Protein AF-A0A2W4L7S6-F1 (afdb_monomer_lite)

Secondary structure (DSSP, 8-state):
----------------------------HHHHSHHHHHHHHHHHHHHHHHHHHHHHHHHHHHHHHHHHHHHHHHHHHHHHHHHHHHHHHHHHHHH-TTS-HHHHHHHHHHHHHHHHTTTT----TTTTT--HHHHHHHHHHHHHHHHHHHHHHHHHHHHSSHHHHHHHHHHHHHHS---TT-HHHHHHHHHHHHHHHHHHHHHHHHHHHHHHHHHHHHHHHHHHHHHHHHHHHHHHHHHHHHHTTSS-HHHHHT--TTS-HHHHHHHHHHHHSSPPS-GGGGGSS----------------------

Radius of gyration: 39.88 Å; chains: 1; bounding box: 110×75×101 Å

Sequence (307 aa):
MAIRHPSPSANGSTALQVPLEPALDRHSASVRLPAPLAKRDRLVCKLEKKRRAVTRARAVAVATTSEFLQKLPPLLKERAVLVAETAALFDEVLAREHLSMRARRQVRLVRQALEEDGFFETVALESLGLTDVYLESVLREINGAFRLHARKQGTHAFEGGEPAHQIAIETYSAAHPSTGVENEPRQTVLERATVDLRAQLGELGRELWQLQQATCTLKTFLADTEHEVARTRVIVEHVRAFRDGRISLASFVRGPACLDDEDLVELVEILWGDPPEDEDFALAFPTRKRGRRRARRPRRKKRGRRR

Structure (mmCIF, N/CA/C/O backbone):
data_AF-A0A2W4L7S6-F1
#
_entry.id   AF-A0A2W4L7S6-F1
#
loop_
_atom_site.group_PDB
_atom_site.id
_atom_site.type_symbol
_atom_site.label_atom_id
_atom_site.label_alt_id
_atom_site.label_comp_id
_atom_site.label_asym_id
_atom_site.label_entity_id
_atom_site.label_seq_id
_atom_site.pdbx_PDB_ins_code
_atom_site.Cartn_x
_atom_site.Cartn_y
_atom_site.Cartn_z
_atom_site.occupancy
_atom_site.B_iso_or_equiv
_atom_site.auth_seq_id
_atom_site.auth_comp_id
_atom_site.auth_asym_id
_atom_site.auth_atom_id
_atom_site.pdbx_PDB_model_num
ATOM 1 N N . MET A 1 1 ? 77.099 26.770 -4.040 1.00 51.00 1 MET A N 1
ATOM 2 C CA . MET A 1 1 ? 78.244 27.159 -4.887 1.00 51.00 1 MET A CA 1
ATOM 3 C C . MET A 1 1 ? 79.119 25.943 -5.138 1.00 51.00 1 MET A C 1
ATOM 5 O O . MET A 1 1 ? 79.725 25.454 -4.199 1.00 51.00 1 MET A O 1
ATOM 9 N N . ALA A 1 2 ? 79.166 25.463 -6.378 1.00 44.56 2 ALA A N 1
ATOM 10 C CA . ALA A 1 2 ? 80.296 24.726 -6.940 1.00 44.56 2 ALA A CA 1
ATOM 11 C C . ALA A 1 2 ? 80.175 24.836 -8.464 1.00 44.56 2 ALA A C 1
ATOM 13 O O . ALA A 1 2 ? 79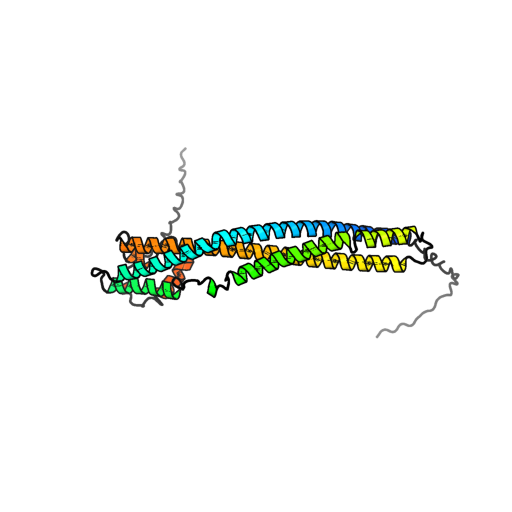.286 24.256 -9.079 1.00 44.56 2 ALA A O 1
ATOM 14 N N . ILE A 1 3 ? 81.029 25.685 -9.024 1.00 55.78 3 ILE A N 1
ATOM 15 C CA . ILE A 1 3 ? 81.211 25.934 -10.450 1.00 55.78 3 ILE A CA 1
ATOM 16 C C . ILE A 1 3 ? 82.152 24.847 -10.972 1.00 55.78 3 ILE A C 1
ATOM 18 O O . ILE A 1 3 ? 83.252 24.711 -10.438 1.00 55.78 3 ILE A O 1
ATOM 22 N N . ARG A 1 4 ? 81.766 24.119 -12.026 1.00 52.97 4 ARG A N 1
ATOM 23 C CA . ARG A 1 4 ? 82.721 23.490 -12.951 1.00 52.97 4 ARG A CA 1
ATOM 24 C C . ARG A 1 4 ? 82.223 23.609 -14.388 1.00 52.97 4 ARG A C 1
ATOM 26 O O . ARG A 1 4 ? 81.122 23.192 -14.725 1.00 52.97 4 ARG A O 1
ATOM 33 N N . HIS A 1 5 ? 83.082 24.254 -15.166 1.00 50.94 5 HIS A N 1
ATOM 34 C CA . HIS A 1 5 ? 82.991 24.572 -16.582 1.00 50.94 5 HIS A CA 1
ATOM 35 C C . HIS A 1 5 ? 83.185 23.337 -17.487 1.00 50.94 5 HIS A C 1
ATOM 37 O O . HIS A 1 5 ? 83.628 22.292 -17.004 1.00 50.94 5 HIS A O 1
ATOM 43 N N . PRO A 1 6 ? 82.838 23.459 -18.784 1.00 65.00 6 PRO A N 1
ATOM 44 C CA . PRO A 1 6 ? 82.659 22.348 -19.711 1.00 65.00 6 PRO A CA 1
ATOM 45 C C . PRO A 1 6 ? 83.959 21.974 -20.434 1.00 65.00 6 PRO A C 1
ATOM 47 O O . PRO A 1 6 ? 84.834 22.820 -20.617 1.00 65.00 6 PRO A O 1
ATOM 50 N N . SER A 1 7 ? 84.032 20.735 -20.928 1.00 49.88 7 SER A N 1
ATOM 51 C CA . SER A 1 7 ? 85.007 20.339 -21.949 1.00 49.88 7 SER A CA 1
ATOM 52 C C . SER A 1 7 ? 84.290 19.833 -23.206 1.00 49.88 7 SER A C 1
ATOM 54 O O . SER A 1 7 ? 83.379 19.010 -23.088 1.00 49.88 7 SER A O 1
ATOM 56 N N . PRO A 1 8 ? 84.692 20.317 -24.397 1.00 67.12 8 PRO A N 1
ATOM 57 C CA . PRO A 1 8 ? 84.138 19.937 -25.687 1.00 67.12 8 PRO A CA 1
ATOM 58 C C . PRO A 1 8 ? 84.841 18.680 -26.206 1.00 67.12 8 PRO A C 1
ATOM 60 O O . PRO A 1 8 ? 86.052 18.534 -26.046 1.00 67.12 8 PRO A O 1
ATOM 63 N N . SER A 1 9 ? 84.114 17.782 -26.869 1.00 49.22 9 SER A N 1
ATOM 64 C CA . SER A 1 9 ? 84.761 16.722 -27.640 1.00 49.22 9 SER A CA 1
ATOM 65 C C . SER A 1 9 ? 83.929 16.309 -28.848 1.00 49.22 9 SER A C 1
ATOM 67 O O . SER A 1 9 ? 82.836 15.768 -28.721 1.00 49.22 9 SER A O 1
ATOM 69 N N . ALA A 1 10 ? 84.527 16.607 -30.001 1.00 50.72 10 ALA A N 1
ATOM 70 C CA . ALA A 1 10 ? 84.553 15.823 -31.228 1.00 50.72 10 ALA A CA 1
ATOM 71 C C . ALA A 1 10 ? 83.221 15.434 -31.893 1.00 50.72 10 ALA A C 1
ATOM 73 O O . ALA A 1 10 ? 82.645 14.379 -31.651 1.00 50.72 10 ALA A O 1
ATOM 74 N N . ASN A 1 11 ? 82.834 16.260 -32.870 1.00 53.94 11 ASN A N 1
ATOM 75 C CA . ASN A 1 11 ? 82.709 15.887 -34.286 1.00 53.94 11 ASN A CA 1
ATOM 76 C C . ASN A 1 11 ? 82.723 14.375 -34.587 1.00 53.94 11 ASN A C 1
ATOM 78 O O . ASN A 1 11 ? 83.734 13.821 -35.016 1.00 53.94 11 ASN A O 1
ATOM 82 N N . GLY A 1 12 ? 81.563 13.741 -34.443 1.00 46.47 12 GLY A N 1
ATOM 83 C CA . GLY A 1 12 ? 81.219 12.491 -35.108 1.00 46.47 12 GLY A CA 1
ATOM 84 C C . GLY A 1 12 ? 80.159 12.786 -36.156 1.00 46.47 12 GLY A C 1
ATOM 85 O O . GLY A 1 12 ? 78.971 12.810 -35.844 1.00 46.47 12 GLY A O 1
ATOM 86 N N . SER A 1 13 ? 80.607 13.055 -37.383 1.00 52.44 13 SER A N 1
ATOM 87 C CA . SER A 1 13 ? 79.772 13.191 -38.577 1.00 52.44 13 SER A CA 1
ATOM 88 C C . SER A 1 13 ? 79.040 11.868 -38.813 1.00 52.44 13 SER A C 1
ATOM 90 O O . SER A 1 13 ? 79.541 10.967 -39.481 1.00 52.44 13 SER A O 1
ATOM 92 N N . THR A 1 14 ? 77.883 11.715 -38.175 1.00 53.59 14 THR A N 1
ATOM 93 C CA . THR A 1 14 ? 76.990 10.580 -38.387 1.00 53.59 14 THR A CA 1
ATOM 94 C C . THR A 1 14 ? 76.000 11.044 -39.432 1.00 53.59 14 THR A C 1
ATOM 96 O O . THR A 1 14 ? 75.235 11.979 -39.198 1.00 53.59 14 THR A O 1
ATOM 99 N N . ALA A 1 15 ? 76.114 10.448 -40.615 1.00 51.41 15 ALA A N 1
ATOM 100 C CA . ALA A 1 15 ? 75.250 10.684 -41.752 1.00 51.41 15 ALA A CA 1
ATOM 101 C C . ALA A 1 15 ? 73.793 10.841 -41.304 1.00 51.41 15 ALA A C 1
ATOM 103 O O . ALA A 1 15 ? 73.276 10.010 -40.556 1.00 51.41 15 ALA A O 1
ATOM 104 N N . LEU A 1 16 ? 73.158 11.909 -41.786 1.00 52.59 16 LEU A N 1
ATOM 105 C CA . LEU A 1 16 ? 71.716 12.113 -41.775 1.00 52.59 16 LEU A CA 1
ATOM 106 C C . LEU A 1 16 ? 71.050 10.938 -42.509 1.00 52.59 16 LEU A C 1
ATOM 108 O O . LEU A 1 16 ? 70.659 11.048 -43.668 1.00 52.59 16 LEU A O 1
ATOM 112 N N . GLN A 1 17 ? 70.919 9.793 -41.841 1.00 52.72 17 GLN A N 1
ATOM 113 C CA . GLN A 1 17 ? 69.830 8.876 -42.109 1.00 52.72 17 GLN A CA 1
ATOM 114 C C . GLN A 1 17 ? 68.592 9.601 -41.610 1.00 52.72 17 GLN A C 1
ATOM 116 O O . GLN A 1 17 ? 68.221 9.504 -40.444 1.00 52.72 17 GLN A O 1
ATOM 121 N N . VAL A 1 18 ? 68.001 10.397 -42.504 1.00 51.31 18 VAL A N 1
ATOM 122 C CA . VAL A 1 18 ? 66.582 10.726 -42.431 1.00 51.31 18 VAL A CA 1
ATOM 123 C C . VAL A 1 18 ? 65.905 9.385 -42.166 1.00 51.31 18 VAL A C 1
ATOM 125 O O . VAL A 1 18 ? 66.017 8.499 -43.022 1.00 51.31 18 VAL A O 1
ATOM 128 N N . PRO A 1 19 ? 65.304 9.165 -40.982 1.00 53.62 19 PRO A N 1
ATOM 129 C CA . PRO A 1 19 ? 64.443 8.017 -40.817 1.00 53.62 19 PRO A CA 1
ATOM 130 C C . PRO A 1 19 ? 63.445 8.175 -41.953 1.00 53.62 19 PRO A C 1
ATOM 132 O O . PRO A 1 19 ? 62.783 9.212 -42.026 1.00 53.62 19 PRO A O 1
ATOM 135 N N . LEU A 1 20 ? 63.412 7.223 -42.891 1.00 53.22 20 LEU A N 1
ATOM 136 C CA . LEU A 1 20 ? 62.233 7.060 -43.721 1.00 53.22 20 LEU A CA 1
ATOM 137 C C . LEU A 1 20 ? 61.115 6.967 -42.693 1.00 53.22 20 LEU A C 1
ATOM 139 O O . LEU A 1 20 ? 61.001 5.945 -42.011 1.00 53.22 20 LEU A O 1
ATOM 143 N N . GLU A 1 21 ? 60.390 8.070 -42.495 1.00 49.78 21 GLU A N 1
ATOM 144 C CA . GLU A 1 21 ? 59.158 8.030 -41.742 1.00 49.78 21 GLU A CA 1
ATOM 145 C C . GLU A 1 21 ? 58.408 6.864 -42.366 1.00 49.78 21 GLU A C 1
ATOM 147 O O . GLU A 1 21 ? 58.274 6.856 -43.598 1.00 49.78 21 GLU A O 1
ATOM 152 N N . PRO A 1 22 ? 58.056 5.826 -41.587 1.00 54.25 22 PRO A N 1
ATOM 153 C CA . PRO A 1 22 ? 57.286 4.722 -42.118 1.00 54.25 22 PRO A CA 1
ATOM 154 C C . PRO A 1 22 ? 56.077 5.392 -42.735 1.00 54.25 22 PRO A C 1
ATOM 156 O O . PRO A 1 22 ? 55.298 5.999 -41.998 1.00 54.25 22 PRO A O 1
ATOM 159 N N . ALA A 1 23 ? 56.049 5.413 -44.076 1.00 52.19 23 ALA A N 1
ATOM 160 C CA . ALA A 1 23 ? 55.089 6.148 -44.873 1.00 52.19 23 ALA A CA 1
ATOM 161 C C . ALA A 1 23 ? 53.763 5.876 -44.211 1.00 52.19 23 ALA A C 1
ATOM 163 O O . ALA A 1 23 ? 53.395 4.706 -44.204 1.00 52.19 23 ALA A O 1
ATOM 164 N N . LEU A 1 24 ? 53.203 6.901 -43.540 1.00 52.78 24 LEU A N 1
ATOM 165 C CA . LEU A 1 24 ? 52.066 6.801 -42.632 1.00 52.78 24 LEU A CA 1
ATOM 166 C C . LEU A 1 24 ? 51.083 5.901 -43.328 1.00 52.78 24 LEU A C 1
ATOM 168 O O . LEU A 1 24 ? 50.406 6.345 -44.262 1.00 52.78 24 LEU A O 1
ATOM 172 N N . ASP A 1 25 ? 51.133 4.622 -42.951 1.00 50.31 25 ASP A N 1
ATOM 173 C CA . ASP A 1 25 ? 50.412 3.602 -43.662 1.00 50.31 25 ASP A CA 1
ATOM 174 C C . ASP A 1 25 ? 49.010 4.081 -43.384 1.00 50.31 25 ASP A C 1
ATOM 176 O O . ASP A 1 25 ? 48.572 4.161 -42.224 1.00 50.31 25 ASP A O 1
ATOM 180 N N . ARG A 1 26 ? 48.353 4.574 -44.436 1.00 51.31 26 ARG A N 1
ATOM 181 C CA . ARG A 1 26 ? 46.944 4.927 -44.431 1.00 51.31 26 ARG A CA 1
ATOM 182 C C . ARG A 1 26 ? 46.254 3.583 -44.304 1.00 51.31 26 ARG A C 1
ATOM 184 O O . ARG A 1 26 ? 45.642 3.113 -45.256 1.00 51.31 26 ARG A O 1
ATOM 191 N N . HIS A 1 27 ? 46.459 2.945 -43.147 1.00 51.72 27 HIS A N 1
ATOM 192 C CA . HIS A 1 27 ? 45.969 1.663 -42.736 1.00 51.72 27 HIS A CA 1
ATOM 193 C C . HIS A 1 27 ? 44.498 1.787 -43.001 1.00 51.72 27 HIS A C 1
ATOM 195 O O . HIS A 1 27 ? 43.787 2.617 -42.419 1.00 51.72 27 HIS A O 1
ATOM 201 N N . SER A 1 28 ? 44.170 1.072 -44.059 1.00 54.62 28 SER A N 1
ATOM 202 C CA . SER A 1 28 ? 43.030 1.236 -44.918 1.00 54.62 28 SER A CA 1
ATOM 203 C C . SER A 1 28 ? 41.794 1.522 -44.087 1.00 54.62 28 SER A C 1
ATOM 205 O O . SER A 1 28 ? 41.524 0.835 -43.102 1.00 54.62 28 SER A O 1
ATOM 207 N N . ALA A 1 29 ? 41.016 2.524 -44.484 1.00 56.78 29 ALA A N 1
ATOM 208 C CA . ALA A 1 29 ? 39.739 2.847 -43.853 1.00 56.78 29 ALA A CA 1
ATOM 209 C C . ALA A 1 29 ? 38.824 1.610 -43.652 1.00 56.78 29 ALA A C 1
ATOM 211 O O . ALA A 1 29 ? 38.012 1.588 -42.728 1.00 56.78 29 ALA A O 1
ATOM 212 N N . SER A 1 30 ? 39.028 0.542 -44.437 1.00 59.00 30 SER A N 1
ATOM 213 C CA . SER A 1 30 ? 38.416 -0.783 -44.267 1.00 59.00 30 SER A CA 1
ATOM 214 C C . SER A 1 30 ? 38.685 -1.465 -42.913 1.00 59.00 30 SER A C 1
ATOM 216 O O . SER A 1 30 ? 37.853 -2.249 -42.469 1.00 59.00 30 SER A O 1
ATOM 218 N N . VAL A 1 31 ? 39.783 -1.156 -42.215 1.00 61.12 31 VAL A N 1
ATOM 219 C CA . VAL A 1 31 ? 40.139 -1.740 -40.904 1.00 61.12 31 VAL A CA 1
ATOM 220 C C . VAL A 1 31 ? 39.508 -0.960 -39.739 1.00 61.12 31 VAL A C 1
ATOM 222 O O . VAL A 1 31 ? 39.335 -1.505 -38.651 1.00 61.12 31 VAL A O 1
ATOM 225 N N . ARG A 1 32 ? 39.098 0.302 -39.946 1.00 67.88 32 ARG A N 1
ATOM 226 C CA . ARG A 1 32 ? 38.570 1.178 -38.877 1.00 67.88 32 ARG A CA 1
ATOM 227 C C . ARG A 1 32 ? 37.052 1.080 -38.666 1.00 67.88 32 ARG A C 1
ATOM 229 O O . ARG A 1 32 ? 36.576 1.372 -37.574 1.00 67.88 32 ARG A O 1
ATOM 236 N N . LEU A 1 33 ? 36.293 0.643 -39.672 1.00 73.56 33 LEU A N 1
ATOM 237 C CA . LEU A 1 33 ? 34.823 0.535 -39.632 1.00 73.56 33 LEU A CA 1
ATOM 238 C C . LEU A 1 33 ? 34.232 -0.686 -38.881 1.00 73.56 33 LEU A C 1
ATOM 240 O O . LEU A 1 33 ? 33.146 -0.537 -38.311 1.00 73.56 33 LEU A O 1
ATOM 244 N N . PRO A 1 34 ? 34.884 -1.867 -38.803 1.00 81.69 34 PRO A N 1
ATOM 245 C CA . PRO A 1 34 ? 34.293 -3.046 -38.160 1.00 81.69 34 PRO A CA 1
ATOM 246 C C . PRO A 1 34 ? 33.978 -2.858 -36.670 1.00 81.69 34 PRO A C 1
ATOM 248 O O . PRO A 1 34 ? 32.940 -3.310 -36.188 1.00 81.69 34 PRO A O 1
ATOM 251 N N . ALA A 1 35 ? 34.846 -2.165 -35.925 1.00 84.62 35 ALA A N 1
ATOM 252 C CA . ALA A 1 35 ? 34.658 -1.966 -34.487 1.00 84.62 35 ALA A CA 1
ATOM 253 C C . ALA A 1 35 ? 33.463 -1.040 -34.148 1.00 84.62 35 ALA A C 1
ATOM 255 O O . ALA A 1 35 ? 32.647 -1.420 -33.299 1.00 84.62 35 ALA A O 1
ATOM 256 N N . PRO A 1 36 ? 33.287 0.131 -34.797 1.00 83.50 36 PRO A N 1
ATOM 257 C CA . PRO A 1 36 ? 32.079 0.950 -34.669 1.00 83.50 36 PRO A CA 1
ATOM 258 C C . PRO A 1 36 ? 30.784 0.217 -35.038 1.00 83.50 36 PRO A C 1
ATOM 260 O O . PRO A 1 36 ? 29.801 0.333 -34.304 1.00 83.50 36 PRO A O 1
ATOM 263 N N . LEU A 1 37 ? 30.786 -0.575 -36.117 1.00 84.19 37 LEU A N 1
ATOM 264 C CA . LEU A 1 37 ? 29.622 -1.369 -36.528 1.00 84.19 37 LEU A CA 1
ATOM 265 C C . LEU A 1 37 ? 29.265 -2.426 -35.477 1.00 84.19 37 LEU A C 1
ATOM 267 O O . LEU A 1 37 ? 28.143 -2.441 -34.978 1.00 84.19 37 LEU A O 1
ATOM 271 N N . ALA A 1 38 ? 30.244 -3.210 -35.016 1.00 87.31 38 ALA A N 1
ATOM 272 C CA . ALA A 1 38 ? 30.025 -4.190 -33.952 1.00 87.31 38 ALA A CA 1
ATOM 273 C C . ALA A 1 38 ? 29.515 -3.537 -32.652 1.00 87.31 38 ALA A C 1
ATOM 275 O O . ALA A 1 38 ? 28.692 -4.104 -31.928 1.00 87.31 38 ALA A O 1
ATOM 276 N N . LYS A 1 39 ? 29.985 -2.324 -32.331 1.00 87.88 39 LYS A N 1
ATOM 277 C CA . LYS A 1 39 ? 29.490 -1.545 -31.189 1.00 87.88 39 LYS A CA 1
ATOM 278 C C . LYS A 1 39 ? 28.036 -1.115 -31.385 1.00 87.88 39 LYS A C 1
ATOM 280 O O . LYS A 1 39 ? 27.262 -1.229 -30.433 1.00 87.88 39 LYS A O 1
ATOM 285 N N . ARG A 1 40 ? 27.663 -0.647 -32.579 1.00 88.50 40 ARG A N 1
ATOM 286 C CA . ARG A 1 40 ? 26.277 -0.312 -32.938 1.00 88.50 40 ARG A CA 1
ATOM 287 C C . ARG A 1 40 ? 25.373 -1.532 -32.785 1.00 88.50 40 ARG A C 1
ATOM 289 O O . ARG A 1 40 ? 24.390 -1.450 -32.059 1.00 88.50 40 ARG A O 1
ATOM 296 N N . ASP A 1 41 ? 25.743 -2.672 -33.357 1.00 86.62 41 ASP A N 1
ATOM 297 C CA . ASP A 1 41 ? 24.912 -3.882 -33.327 1.00 86.62 41 ASP A CA 1
ATOM 298 C C . ASP A 1 41 ? 24.718 -4.400 -31.889 1.00 86.62 41 ASP A C 1
ATOM 300 O O . ASP A 1 41 ? 23.616 -4.774 -31.478 1.00 86.62 41 ASP A O 1
ATOM 304 N N . ARG A 1 42 ? 25.761 -4.308 -31.048 1.00 91.94 42 ARG A N 1
ATOM 305 C CA . ARG A 1 42 ? 25.645 -4.562 -29.600 1.00 91.94 42 ARG A CA 1
ATOM 306 C C . ARG A 1 42 ? 24.667 -3.605 -28.913 1.00 91.94 42 ARG A C 1
ATOM 308 O O . ARG A 1 42 ? 23.964 -4.028 -27.994 1.00 91.94 42 ARG A O 1
ATOM 315 N N . LEU A 1 43 ? 24.646 -2.325 -29.291 1.00 84.56 43 LEU A N 1
ATOM 316 C CA . LEU A 1 43 ? 23.707 -1.342 -28.740 1.00 84.56 43 LEU A CA 1
ATOM 317 C C . LEU A 1 43 ? 22.272 -1.629 -29.187 1.00 84.56 43 LEU A C 1
ATOM 319 O O . LEU A 1 43 ? 21.393 -1.614 -28.332 1.00 84.56 43 LEU A O 1
ATOM 323 N N . VAL A 1 44 ? 22.049 -1.973 -30.458 1.00 86.88 44 VAL A N 1
ATOM 324 C CA . VAL A 1 44 ? 20.733 -2.381 -30.982 1.00 86.88 44 VAL A CA 1
ATOM 325 C C . VAL A 1 44 ? 20.209 -3.600 -30.221 1.00 86.88 44 VAL A C 1
ATOM 327 O O . VAL A 1 44 ? 19.120 -3.551 -29.653 1.00 86.88 44 VAL A O 1
ATOM 330 N N . CYS A 1 45 ? 21.026 -4.646 -30.056 1.00 91.44 45 CYS A N 1
ATOM 331 C CA . CYS A 1 45 ? 20.639 -5.825 -29.275 1.00 91.44 45 CYS A CA 1
ATOM 332 C C . CYS A 1 45 ? 20.282 -5.475 -27.814 1.00 91.44 45 CYS A C 1
ATOM 334 O O . CYS A 1 45 ? 19.316 -5.995 -27.247 1.00 91.44 45 CYS A O 1
ATOM 336 N N . LYS A 1 46 ? 21.043 -4.574 -27.173 1.00 87.31 46 LYS A N 1
ATOM 337 C CA . LYS A 1 46 ? 20.714 -4.076 -25.823 1.00 87.31 46 LYS A CA 1
ATOM 338 C C . LYS A 1 46 ? 19.398 -3.302 -25.812 1.00 87.31 46 LYS A C 1
ATOM 340 O O . LYS A 1 46 ? 18.644 -3.417 -24.846 1.00 87.31 46 LYS A O 1
ATOM 345 N N . LEU A 1 47 ? 19.136 -2.523 -26.854 1.00 85.19 47 LEU A N 1
ATOM 346 C CA . LEU A 1 47 ? 17.949 -1.694 -26.982 1.00 85.19 47 LEU A CA 1
ATOM 347 C C . LEU A 1 47 ? 16.702 -2.562 -27.127 1.00 85.19 47 LEU A C 1
ATOM 349 O O . LEU A 1 47 ? 15.752 -2.375 -26.372 1.00 85.19 47 LEU A O 1
ATOM 353 N N . GLU A 1 48 ? 16.737 -3.586 -27.976 1.00 89.50 48 GLU A N 1
ATOM 354 C CA . GLU A 1 48 ? 15.659 -4.572 -28.091 1.00 89.50 48 GLU A CA 1
ATOM 355 C C . GLU A 1 48 ? 15.386 -5.293 -26.767 1.00 89.50 48 GLU A C 1
ATOM 357 O O . GLU A 1 48 ? 14.234 -5.416 -26.342 1.00 89.50 48 GLU A O 1
ATOM 362 N N . LYS A 1 49 ? 16.442 -5.732 -26.068 1.00 88.06 49 LYS A N 1
ATOM 363 C CA . LYS A 1 49 ? 16.314 -6.353 -24.740 1.00 88.06 49 LYS A CA 1
ATOM 364 C C . LYS A 1 49 ? 15.644 -5.408 -23.741 1.00 88.06 49 LYS A C 1
ATOM 366 O O . LYS A 1 49 ? 14.751 -5.841 -23.010 1.00 88.06 49 LYS A O 1
ATOM 371 N N . LYS A 1 50 ? 16.033 -4.126 -23.721 1.00 84.44 50 LYS A N 1
ATOM 372 C CA . LYS A 1 50 ? 15.401 -3.112 -22.865 1.00 84.44 50 LYS A CA 1
ATOM 373 C C . LYS A 1 50 ? 13.956 -2.830 -23.268 1.00 84.44 50 LYS A C 1
ATOM 375 O O . LYS A 1 50 ? 13.114 -2.790 -22.380 1.00 84.44 50 LYS A O 1
ATOM 380 N N . ARG A 1 51 ? 13.640 -2.718 -24.564 1.00 87.31 51 ARG A N 1
ATOM 381 C CA . ARG A 1 51 ? 12.258 -2.570 -25.059 1.00 87.31 51 ARG A CA 1
ATOM 382 C C . ARG A 1 51 ? 11.379 -3.713 -24.540 1.00 87.31 51 ARG A C 1
ATOM 384 O O . ARG A 1 51 ? 10.359 -3.452 -23.916 1.00 87.31 51 ARG A O 1
ATOM 391 N N . ARG A 1 52 ? 11.822 -4.971 -24.676 1.00 88.56 52 ARG A N 1
ATOM 392 C CA . ARG A 1 52 ? 11.103 -6.143 -24.130 1.00 88.56 52 ARG A CA 1
ATOM 393 C C . ARG A 1 52 ? 10.959 -6.093 -22.606 1.00 88.56 52 ARG A C 1
ATOM 395 O O . ARG A 1 52 ? 9.943 -6.528 -22.068 1.00 88.56 52 ARG A O 1
ATOM 402 N N . ALA A 1 53 ? 11.973 -5.606 -21.889 1.00 83.31 53 ALA A N 1
ATOM 403 C CA . ALA A 1 53 ? 11.899 -5.437 -20.439 1.00 83.31 53 ALA A CA 1
ATOM 404 C C . ALA A 1 53 ? 10.863 -4.375 -20.040 1.00 83.31 53 ALA A C 1
ATOM 406 O O . ALA A 1 53 ? 10.046 -4.648 -19.167 1.00 83.31 53 ALA A O 1
ATOM 407 N N . VAL A 1 54 ? 10.837 -3.230 -20.728 1.00 81.06 54 VAL A N 1
ATOM 408 C CA . VAL A 1 54 ? 9.828 -2.178 -20.541 1.00 81.06 54 VAL A CA 1
ATOM 409 C C . VAL A 1 54 ? 8.431 -2.716 -20.837 1.00 81.06 54 VAL A C 1
ATOM 411 O O . VAL A 1 54 ? 7.552 -2.578 -19.999 1.00 81.06 54 VAL A O 1
ATOM 414 N N . THR A 1 55 ? 8.216 -3.426 -21.949 1.00 85.50 55 THR A N 1
ATOM 415 C CA . THR A 1 55 ? 6.910 -4.042 -22.256 1.00 85.50 55 THR A CA 1
ATOM 416 C C . THR A 1 55 ? 6.427 -4.972 -21.139 1.00 85.50 55 THR A C 1
ATOM 418 O O . THR A 1 55 ? 5.263 -4.913 -20.751 1.00 85.50 55 THR A O 1
ATOM 421 N N . ARG A 1 56 ? 7.317 -5.798 -20.571 1.00 87.38 56 ARG A N 1
ATOM 422 C CA . ARG A 1 56 ? 6.977 -6.661 -19.428 1.00 87.38 56 ARG A CA 1
ATOM 423 C C . ARG A 1 56 ? 6.684 -5.858 -18.160 1.00 87.38 56 ARG A C 1
ATOM 425 O O . ARG A 1 56 ? 5.693 -6.140 -17.499 1.00 87.38 56 ARG A O 1
ATOM 432 N N . ALA A 1 57 ? 7.503 -4.855 -17.840 1.00 78.62 57 ALA A N 1
ATOM 433 C CA . ALA A 1 57 ? 7.290 -3.987 -16.679 1.00 78.62 57 ALA A CA 1
ATOM 434 C C . ALA A 1 57 ? 5.951 -3.241 -16.767 1.00 78.62 57 ALA A C 1
ATOM 436 O O . ALA A 1 57 ? 5.224 -3.165 -15.785 1.00 78.62 57 ALA A O 1
ATOM 437 N N . ARG A 1 58 ? 5.581 -2.775 -17.964 1.00 85.12 58 ARG A N 1
ATOM 438 C CA . ARG A 1 58 ? 4.279 -2.162 -18.250 1.00 85.12 58 ARG A CA 1
ATOM 439 C C . ARG A 1 58 ? 3.123 -3.128 -17.995 1.00 85.12 58 ARG A C 1
ATOM 441 O O . ARG A 1 58 ? 2.174 -2.758 -17.317 1.00 85.12 58 ARG A O 1
ATOM 448 N N . ALA A 1 59 ? 3.213 -4.367 -18.483 1.00 83.44 59 ALA A N 1
ATOM 449 C CA . ALA A 1 59 ? 2.191 -5.384 -18.224 1.00 83.44 59 ALA A CA 1
ATOM 450 C C . ALA A 1 59 ? 2.035 -5.678 -16.720 1.00 83.44 59 ALA A C 1
ATOM 452 O O . ALA A 1 59 ? 0.915 -5.769 -16.223 1.00 83.44 59 ALA A O 1
ATOM 453 N N . VAL A 1 60 ? 3.150 -5.757 -15.982 1.00 87.31 60 VAL A N 1
ATOM 454 C CA . VAL A 1 60 ? 3.138 -5.905 -14.516 1.00 87.31 60 VAL A CA 1
ATOM 455 C C . VAL A 1 60 ? 2.512 -4.687 -13.839 1.00 87.31 60 VAL A C 1
ATOM 457 O O . VAL A 1 60 ? 1.731 -4.861 -12.906 1.00 87.31 60 VAL A O 1
ATOM 460 N N . ALA A 1 61 ? 2.811 -3.473 -14.307 1.00 78.81 61 ALA A N 1
ATOM 461 C CA . ALA A 1 61 ? 2.219 -2.250 -13.779 1.00 78.81 61 ALA A CA 1
ATOM 462 C C . ALA A 1 61 ? 0.703 -2.238 -13.958 1.00 78.81 61 ALA A C 1
ATOM 464 O O . ALA A 1 61 ? -0.010 -2.077 -12.978 1.00 78.81 61 ALA A O 1
ATOM 465 N N . VAL A 1 62 ? 0.210 -2.537 -15.163 1.00 84.00 62 VAL A N 1
ATOM 466 C CA . VAL A 1 62 ? -1.232 -2.641 -15.438 1.00 84.00 62 VAL A CA 1
ATOM 467 C C . VAL A 1 62 ? -1.901 -3.686 -14.544 1.00 84.00 62 VAL A C 1
ATOM 469 O O . VAL A 1 62 ? -2.937 -3.400 -13.950 1.00 84.00 62 VAL A O 1
ATOM 472 N N . ALA A 1 63 ? -1.305 -4.874 -14.405 1.00 87.81 63 ALA A N 1
ATOM 473 C CA . ALA A 1 63 ? -1.843 -5.918 -13.536 1.00 87.81 63 ALA A CA 1
ATOM 474 C C . ALA A 1 63 ? -1.877 -5.480 -12.061 1.00 87.81 63 ALA A C 1
ATOM 476 O O . ALA A 1 63 ? -2.894 -5.652 -11.396 1.00 87.81 63 ALA A O 1
ATOM 477 N N . THR A 1 64 ? -0.801 -4.854 -11.575 1.00 85.25 64 THR A N 1
ATOM 478 C CA . THR A 1 64 ? -0.698 -4.358 -10.191 1.00 85.25 64 THR A CA 1
ATOM 479 C C . THR A 1 64 ? -1.712 -3.246 -9.929 1.00 85.25 64 THR A C 1
ATOM 481 O O . THR A 1 64 ? -2.376 -3.256 -8.899 1.00 85.25 64 THR A O 1
ATOM 484 N N . THR A 1 65 ? -1.884 -2.304 -10.860 1.00 84.44 65 THR A N 1
ATOM 485 C CA . THR A 1 65 ? -2.886 -1.240 -10.731 1.00 84.44 65 THR A CA 1
ATOM 486 C C . THR A 1 65 ? -4.307 -1.800 -10.777 1.00 84.44 65 THR A C 1
ATOM 488 O O . THR A 1 65 ? -5.151 -1.365 -10.003 1.00 84.44 65 THR A O 1
ATOM 491 N N . SER A 1 66 ? -4.580 -2.793 -11.629 1.00 86.00 66 SER A N 1
ATOM 492 C CA . SER A 1 66 ? -5.880 -3.474 -11.646 1.00 86.00 66 SER A CA 1
ATOM 493 C C . SER A 1 66 ? -6.167 -4.185 -10.323 1.00 86.00 66 SER A C 1
ATOM 495 O O . SER A 1 66 ? -7.281 -4.094 -9.820 1.00 86.00 66 SER A O 1
ATOM 497 N N . GLU A 1 67 ? -5.184 -4.886 -9.754 1.00 92.50 67 GLU A N 1
ATOM 498 C CA . GLU A 1 67 ? -5.317 -5.538 -8.447 1.00 92.50 67 GLU A CA 1
ATOM 499 C C . GLU A 1 67 ? -5.569 -4.510 -7.336 1.00 92.50 67 GLU A C 1
ATOM 501 O O . GLU A 1 67 ? -6.489 -4.674 -6.536 1.00 92.50 67 GLU A O 1
ATOM 506 N N . PHE A 1 68 ? -4.797 -3.422 -7.328 1.00 88.31 68 PHE A N 1
ATOM 507 C CA . PHE A 1 68 ? -4.948 -2.312 -6.391 1.00 88.31 68 PHE A CA 1
ATOM 508 C C . PHE A 1 68 ? -6.361 -1.719 -6.431 1.00 88.31 68 PHE A C 1
ATOM 510 O O . PHE A 1 68 ? -7.014 -1.602 -5.399 1.00 88.31 68 PHE A O 1
ATOM 517 N N . LEU A 1 69 ? -6.869 -1.420 -7.629 1.00 86.75 69 LEU A N 1
ATOM 518 C CA . LEU A 1 69 ? -8.212 -0.873 -7.833 1.00 86.75 69 LEU A CA 1
ATOM 519 C C . LEU A 1 69 ? -9.328 -1.833 -7.415 1.00 86.75 69 LEU A C 1
ATOM 521 O O . LEU A 1 69 ? -10.387 -1.388 -6.987 1.00 86.75 69 LEU A O 1
ATOM 525 N N . GLN A 1 70 ? -9.109 -3.142 -7.535 1.00 90.06 70 GLN A N 1
ATOM 526 C CA . GLN A 1 70 ? -10.087 -4.142 -7.107 1.00 90.06 70 GLN A CA 1
ATOM 527 C C . GLN A 1 70 ? -10.104 -4.319 -5.585 1.00 90.06 70 GLN A C 1
ATOM 529 O O . GLN A 1 70 ? -11.173 -4.509 -5.006 1.00 90.06 70 GLN A O 1
ATOM 534 N N . LYS A 1 71 ? -8.936 -4.273 -4.934 1.00 94.44 71 LYS A N 1
ATOM 535 C CA . LYS A 1 71 ? -8.797 -4.572 -3.502 1.00 94.44 71 LYS A CA 1
ATOM 536 C C . LYS A 1 71 ? -8.943 -3.358 -2.592 1.00 94.44 71 LYS A C 1
ATOM 538 O O . LYS A 1 71 ? -9.478 -3.501 -1.498 1.00 94.44 71 LYS A O 1
ATOM 543 N N . LEU A 1 72 ? -8.498 -2.176 -3.012 1.00 89.94 72 LEU A N 1
ATOM 544 C CA . LEU A 1 72 ? -8.476 -1.008 -2.133 1.00 89.94 72 LEU A CA 1
ATOM 545 C C . LEU A 1 72 ? -9.884 -0.534 -1.713 1.00 89.94 72 LEU A C 1
ATOM 547 O O . LEU A 1 72 ? -10.104 -0.362 -0.514 1.00 89.94 72 LEU A O 1
ATOM 551 N N . PRO A 1 73 ? -10.868 -0.361 -2.622 1.00 88.75 73 PRO A N 1
ATOM 552 C CA . PRO A 1 73 ? -12.191 0.132 -2.234 1.00 88.75 73 PRO A CA 1
ATOM 553 C C . PRO A 1 73 ? -12.909 -0.710 -1.163 1.00 88.75 73 PRO A C 1
ATOM 555 O O . PRO A 1 73 ? -13.421 -0.118 -0.208 1.00 88.75 73 PRO A O 1
ATOM 558 N N . PRO A 1 74 ? -12.966 -2.061 -1.248 1.00 93.94 74 PRO A N 1
ATOM 559 C CA . PRO A 1 74 ? -13.608 -2.846 -0.199 1.00 93.94 74 PRO A CA 1
ATOM 560 C C . PRO A 1 74 ? -12.863 -2.766 1.139 1.00 93.94 74 PRO A C 1
ATOM 562 O O . PRO A 1 74 ? -13.531 -2.733 2.168 1.00 93.94 74 PRO A O 1
ATOM 565 N N . LEU A 1 75 ? -11.528 -2.667 1.141 1.00 93.94 75 LEU A N 1
ATOM 566 C CA . LEU A 1 75 ? -10.745 -2.496 2.371 1.00 93.94 75 LEU A CA 1
ATOM 567 C C . LEU A 1 75 ? -11.042 -1.159 3.054 1.00 93.94 75 LEU A C 1
ATOM 569 O O . LEU A 1 75 ? -11.291 -1.126 4.255 1.00 93.94 75 LEU A O 1
ATOM 573 N N . LEU A 1 76 ? -11.087 -0.064 2.292 1.00 90.00 76 LEU A N 1
ATOM 574 C CA . LEU A 1 76 ? -11.412 1.256 2.839 1.00 90.00 76 LEU A CA 1
ATOM 575 C C . LEU A 1 76 ? -12.850 1.316 3.362 1.00 90.00 76 LEU A C 1
ATOM 577 O O . LEU A 1 76 ? -13.097 1.853 4.442 1.00 90.00 76 LEU A O 1
ATOM 581 N N . LYS A 1 77 ? -13.799 0.709 2.637 1.00 89.75 77 LYS A N 1
ATOM 582 C CA . LYS A 1 77 ? -15.185 0.579 3.100 1.00 89.75 77 LYS A CA 1
ATOM 583 C C . LYS A 1 77 ? -15.261 -0.219 4.399 1.00 89.75 77 LYS A C 1
ATOM 585 O O . LYS A 1 77 ? -15.977 0.175 5.316 1.00 89.75 77 LYS A O 1
ATOM 590 N N . GLU A 1 78 ? -14.544 -1.334 4.476 1.00 94.94 78 GLU A N 1
ATOM 591 C CA . GLU A 1 78 ? -14.488 -2.149 5.683 1.00 94.94 78 GLU A CA 1
ATOM 592 C C . GLU A 1 78 ? -13.888 -1.372 6.857 1.00 94.94 78 GLU A C 1
ATOM 594 O O . GLU A 1 78 ? -14.492 -1.341 7.929 1.00 94.94 78 GLU A O 1
ATOM 599 N N . ARG A 1 79 ? -12.754 -0.689 6.652 1.00 93.75 79 ARG A N 1
ATOM 600 C CA . ARG A 1 79 ? -12.138 0.156 7.679 1.00 93.75 79 ARG A CA 1
ATOM 601 C C . ARG A 1 79 ? -13.129 1.192 8.201 1.00 93.75 79 ARG A C 1
ATOM 603 O O . ARG A 1 79 ? -13.299 1.299 9.409 1.00 93.75 79 ARG A O 1
ATOM 610 N N . ALA A 1 80 ? -13.822 1.906 7.314 1.00 91.75 80 ALA A N 1
ATOM 611 C CA . ALA A 1 80 ? -14.802 2.917 7.705 1.00 91.75 80 ALA A CA 1
ATOM 612 C C . ALA A 1 80 ? -15.937 2.333 8.565 1.00 91.75 80 ALA A C 1
ATOM 614 O O . ALA A 1 80 ? -16.319 2.931 9.570 1.00 91.75 80 ALA A O 1
ATOM 615 N N . VAL A 1 81 ? -16.443 1.144 8.213 1.00 94.56 81 VAL A N 1
ATOM 616 C CA . VAL A 1 81 ? -17.459 0.439 9.012 1.00 94.56 81 VAL A CA 1
ATOM 617 C C . VAL A 1 81 ? -16.914 0.067 10.391 1.00 94.56 81 VAL A C 1
ATOM 619 O O . VAL A 1 81 ? -17.590 0.303 11.389 1.00 94.56 81 VAL A O 1
ATOM 622 N N . LEU A 1 82 ? -15.696 -0.471 10.466 1.00 95.56 82 LEU A N 1
ATOM 623 C CA . LEU A 1 82 ? -15.068 -0.861 11.731 1.00 95.56 82 LEU A CA 1
ATOM 624 C C . LEU A 1 82 ? -14.766 0.345 12.632 1.00 95.56 82 LEU A C 1
ATOM 626 O O . LEU A 1 82 ? -14.952 0.264 13.845 1.00 95.56 82 LEU A O 1
ATOM 630 N N . VAL A 1 83 ? -14.337 1.473 12.063 1.00 95.25 83 VAL A N 1
ATOM 631 C CA . VAL A 1 83 ? -14.108 2.726 12.802 1.00 95.25 83 VAL A CA 1
ATOM 632 C C . VAL A 1 83 ? -15.424 3.257 13.371 1.00 95.25 83 VAL A C 1
ATOM 634 O O . VAL A 1 83 ? -15.505 3.537 14.569 1.00 95.25 83 VAL A O 1
ATOM 637 N N . ALA A 1 84 ? -16.476 3.325 12.548 1.00 94.94 84 ALA A N 1
ATOM 638 C CA . ALA A 1 84 ? -17.805 3.742 12.994 1.00 94.94 84 ALA A CA 1
ATOM 639 C C . ALA A 1 84 ? -18.358 2.811 14.084 1.00 94.94 84 ALA A C 1
ATOM 641 O O . ALA A 1 84 ? -18.908 3.274 15.084 1.00 94.94 84 ALA A O 1
ATOM 642 N N . GLU A 1 85 ? -18.164 1.500 13.927 1.00 96.81 85 GLU A N 1
ATOM 643 C CA . GLU A 1 85 ? -18.536 0.525 14.944 1.00 96.81 85 GLU A CA 1
ATOM 644 C C . GLU A 1 85 ? -17.757 0.744 16.245 1.00 96.81 85 GLU A C 1
ATOM 646 O O . GLU A 1 85 ? -18.347 0.744 17.323 1.00 96.81 85 GLU A O 1
ATOM 651 N N . THR A 1 86 ? -16.443 0.956 16.164 1.00 96.69 86 THR A N 1
ATOM 652 C CA . THR A 1 86 ? -15.610 1.208 17.344 1.00 96.69 86 THR A CA 1
ATOM 653 C C . THR A 1 86 ? -16.121 2.422 18.115 1.00 96.69 86 THR A C 1
ATOM 655 O O . THR A 1 86 ? -16.279 2.347 19.333 1.00 96.69 86 THR A O 1
ATOM 658 N N . ALA A 1 87 ? -16.436 3.515 17.413 1.00 96.31 87 ALA A N 1
ATOM 659 C CA . ALA A 1 87 ? -16.973 4.731 18.018 1.00 96.31 87 ALA A CA 1
ATOM 660 C C . ALA A 1 87 ? -18.298 4.454 18.747 1.00 96.31 87 ALA A C 1
ATOM 662 O O . ALA A 1 87 ? -18.433 4.782 19.928 1.00 96.31 87 ALA A O 1
ATOM 663 N N . ALA A 1 88 ? -19.226 3.754 18.084 1.00 97.25 88 ALA A N 1
ATOM 664 C CA . ALA A 1 88 ? -20.506 3.367 18.671 1.00 97.25 88 ALA A CA 1
ATOM 665 C C . ALA A 1 88 ? -20.333 2.470 19.910 1.00 97.25 88 ALA A C 1
ATOM 667 O O . ALA A 1 88 ? -21.010 2.663 20.919 1.00 97.25 88 ALA A O 1
ATOM 668 N N . LEU A 1 89 ? -19.386 1.526 19.884 1.00 97.81 89 LEU A N 1
ATOM 669 C CA . LEU A 1 89 ? -19.088 0.669 21.033 1.00 97.81 89 LEU A CA 1
ATOM 670 C C . LEU A 1 89 ? -18.535 1.465 22.222 1.00 97.81 89 LEU A C 1
ATOM 672 O O . LEU A 1 89 ? -18.881 1.167 23.367 1.00 97.81 89 LEU A O 1
ATOM 676 N N . PHE A 1 90 ? -17.697 2.477 21.984 1.00 97.56 90 PHE A N 1
ATOM 677 C CA . PHE A 1 90 ? -17.252 3.375 23.049 1.00 97.56 90 PHE A CA 1
ATOM 678 C C . PHE A 1 90 ? -18.422 4.156 23.655 1.00 97.56 90 PHE A C 1
ATOM 680 O O . PHE A 1 90 ? -18.503 4.254 24.882 1.00 97.56 90 PHE A O 1
ATOM 687 N N . ASP A 1 91 ? -19.341 4.664 22.831 1.00 97.50 91 ASP A N 1
ATOM 688 C CA . ASP A 1 91 ? -20.547 5.354 23.303 1.00 97.50 91 ASP A CA 1
ATOM 689 C C . ASP A 1 91 ? -21.433 4.426 24.147 1.00 97.50 91 ASP A C 1
ATOM 691 O O . ASP A 1 91 ? -21.817 4.783 25.264 1.00 97.50 91 ASP A O 1
ATOM 695 N N . GLU A 1 92 ? -21.681 3.198 23.674 1.00 97.88 92 GLU A N 1
ATOM 696 C CA . GLU A 1 92 ? -22.422 2.167 24.413 1.00 97.88 92 GLU A CA 1
ATOM 697 C C . GLU A 1 92 ? -21.781 1.867 25.770 1.00 97.88 92 GLU A C 1
ATOM 699 O O . GLU A 1 92 ? -22.464 1.815 26.795 1.00 97.88 92 GLU A O 1
ATOM 704 N N . VAL A 1 93 ? -20.461 1.656 25.794 1.00 97.19 93 VAL A N 1
ATOM 705 C CA . VAL A 1 93 ? -19.724 1.366 27.026 1.00 97.19 93 VAL A CA 1
ATOM 706 C C . VAL A 1 93 ? -19.847 2.537 27.996 1.00 97.19 93 VAL A C 1
ATOM 708 O O . VAL A 1 93 ? -20.161 2.317 29.165 1.00 97.19 93 VAL A O 1
ATOM 711 N N . LEU A 1 94 ? -19.652 3.773 27.535 1.00 96.94 94 LEU A N 1
ATOM 712 C CA . LEU A 1 94 ? -19.704 4.968 28.379 1.00 96.94 94 LEU A CA 1
ATOM 713 C C . LEU A 1 94 ? -21.114 5.292 28.894 1.00 96.94 94 LEU A C 1
ATOM 715 O O . LEU A 1 94 ? -21.231 5.845 29.992 1.00 96.94 94 LEU A O 1
ATOM 719 N N . ALA A 1 95 ? -22.160 4.919 28.155 1.00 97.12 95 ALA A N 1
ATOM 720 C CA . ALA A 1 95 ? -23.555 5.107 28.550 1.00 97.12 95 ALA A CA 1
ATOM 721 C C . ALA A 1 95 ? -24.014 4.155 29.672 1.00 97.12 95 ALA A C 1
ATOM 723 O O . ALA A 1 95 ? -25.011 4.426 30.340 1.00 97.12 95 ALA A O 1
ATOM 724 N N . ARG A 1 96 ? -23.298 3.051 29.930 1.00 95.81 96 ARG A N 1
ATOM 725 C CA . ARG A 1 96 ? -23.694 2.068 30.954 1.00 95.81 96 ARG A CA 1
ATOM 726 C C . ARG A 1 96 ? -23.672 2.646 32.366 1.00 95.81 96 ARG A C 1
ATOM 728 O O . ARG A 1 96 ? -22.651 3.151 32.843 1.00 95.81 96 ARG A O 1
ATOM 735 N N . GLU A 1 97 ? -24.775 2.467 33.088 1.00 94.25 97 GLU A N 1
ATOM 736 C CA . GLU A 1 97 ? -24.958 2.970 34.456 1.00 94.25 97 GLU A CA 1
ATOM 737 C C . GLU A 1 97 ? -24.003 2.334 35.477 1.00 94.25 97 GLU A C 1
ATOM 739 O O . GLU A 1 97 ? -23.561 3.002 36.406 1.00 94.25 97 GLU A O 1
ATOM 744 N N . HIS A 1 98 ? -23.618 1.072 35.277 1.00 93.81 98 HIS A N 1
ATOM 745 C CA . HIS A 1 98 ? -22.842 0.298 36.256 1.00 93.81 98 HIS A CA 1
ATOM 746 C C . HIS A 1 98 ? -21.323 0.537 36.228 1.00 93.81 98 HIS A C 1
ATOM 748 O O . HIS A 1 98 ? -20.595 -0.056 37.025 1.00 93.81 98 HIS A O 1
ATOM 754 N N . LEU A 1 99 ? -20.808 1.381 35.328 1.00 95.56 99 LEU A N 1
ATOM 755 C CA . LEU A 1 99 ? -19.388 1.732 35.342 1.00 95.56 99 LEU A CA 1
ATOM 756 C C . LEU A 1 99 ? -19.098 2.754 36.441 1.00 95.56 99 LEU A C 1
ATOM 758 O O . LEU A 1 99 ? -19.711 3.819 36.499 1.00 95.56 99 LEU A O 1
ATOM 762 N N . SER A 1 100 ? -18.090 2.467 37.268 1.00 96.56 100 SER A N 1
ATOM 763 C CA . SER A 1 100 ? -17.588 3.443 38.235 1.00 96.56 100 SER A CA 1
ATOM 764 C C . SER A 1 100 ? -17.060 4.697 37.527 1.00 96.56 100 SER A C 1
ATOM 766 O O . SER A 1 100 ? -16.568 4.638 36.396 1.00 96.56 100 SER A O 1
ATOM 768 N N . MET A 1 101 ? -17.095 5.843 38.213 1.00 96.12 101 MET A N 1
ATOM 769 C CA . MET A 1 101 ? -16.585 7.110 37.667 1.00 96.12 101 MET A CA 1
ATOM 770 C C . MET A 1 101 ? -15.125 7.009 37.201 1.00 96.12 101 MET A C 1
ATOM 772 O O . MET A 1 101 ? -14.768 7.547 36.152 1.00 96.12 101 MET A O 1
ATOM 776 N N . ARG A 1 102 ? -14.289 6.261 37.936 1.00 94.31 102 ARG A N 1
ATOM 777 C CA . ARG A 1 102 ? -12.891 5.998 37.562 1.00 94.31 102 ARG A CA 1
ATOM 778 C C . ARG A 1 102 ? -12.788 5.169 36.280 1.00 94.31 102 ARG A C 1
ATOM 780 O O . ARG A 1 102 ? -11.985 5.510 35.417 1.00 94.31 102 ARG A O 1
ATOM 787 N N . ALA A 1 103 ? -13.611 4.128 36.134 1.00 94.88 103 ALA A N 1
ATOM 788 C CA . ALA A 1 103 ? -13.639 3.305 34.928 1.00 94.88 103 ALA A CA 1
ATOM 789 C C . ALA A 1 103 ? -14.071 4.112 33.700 1.00 94.88 103 ALA A C 1
ATOM 791 O O . ALA A 1 103 ? -13.403 4.060 32.672 1.00 94.88 103 ALA A O 1
ATOM 792 N N . ARG A 1 104 ? -15.123 4.934 33.826 1.00 96.81 104 ARG A N 1
ATOM 793 C CA . ARG A 1 104 ? -15.558 5.834 32.746 1.00 96.81 104 ARG A CA 1
ATOM 794 C C . ARG A 1 104 ? -14.449 6.793 32.319 1.00 96.81 104 ARG A C 1
ATOM 796 O O . ARG A 1 104 ? -14.243 6.973 31.125 1.00 96.81 104 ARG A O 1
ATOM 803 N N . ARG A 1 105 ? -13.713 7.382 33.272 1.00 94.94 105 ARG A N 1
ATOM 804 C CA . ARG A 1 105 ? -12.568 8.255 32.960 1.00 94.94 105 ARG A CA 1
ATOM 805 C C . ARG A 1 105 ? -11.494 7.510 32.168 1.00 94.94 105 ARG A C 1
ATOM 807 O O . ARG A 1 105 ? -11.037 8.033 31.165 1.00 94.94 105 ARG A O 1
ATOM 814 N N . GLN A 1 106 ? -11.130 6.296 32.579 1.00 93.88 106 GLN A N 1
ATOM 815 C CA . GLN A 1 106 ? -10.129 5.498 31.862 1.00 93.88 106 GLN A CA 1
ATOM 816 C C . GLN A 1 106 ? -10.579 5.124 30.446 1.00 93.88 106 GLN A C 1
ATOM 818 O O . GLN A 1 106 ? -9.794 5.247 29.516 1.00 93.88 106 GLN A O 1
ATOM 823 N N . VAL A 1 107 ? -11.844 4.739 30.259 1.00 95.81 107 VAL A N 1
ATOM 824 C CA . VAL A 1 107 ? -12.388 4.447 28.921 1.00 95.81 107 VAL A CA 1
ATOM 825 C C . VAL A 1 107 ? -12.367 5.692 28.026 1.00 95.81 107 VAL A C 1
ATOM 827 O O . VAL A 1 107 ? -12.015 5.583 26.856 1.00 95.81 107 VAL A O 1
ATOM 830 N N . ARG A 1 108 ? -12.688 6.878 28.568 1.00 96.00 108 ARG A N 1
ATOM 831 C CA . ARG A 1 108 ? -12.582 8.146 27.824 1.00 96.00 108 ARG A CA 1
ATOM 832 C C . ARG A 1 108 ? -11.150 8.463 27.414 1.00 96.00 108 ARG A C 1
ATOM 834 O O . ARG A 1 108 ? -10.959 8.872 26.283 1.00 96.00 108 ARG A O 1
ATOM 841 N N . LEU A 1 109 ? -10.174 8.250 28.298 1.00 92.88 109 LEU A N 1
ATOM 842 C CA . LEU A 1 109 ? -8.761 8.474 27.974 1.00 92.88 109 LEU A CA 1
ATOM 843 C C . LEU A 1 109 ? -8.288 7.552 26.845 1.00 92.88 109 LEU A C 1
ATOM 845 O O . LEU A 1 109 ? -7.629 8.019 25.931 1.00 92.88 109 LEU A O 1
ATOM 849 N N . VAL A 1 110 ? -8.680 6.273 26.862 1.00 93.44 110 VAL A N 1
ATOM 850 C CA . VAL A 1 110 ? -8.362 5.344 25.761 1.00 93.44 110 VAL A CA 1
ATOM 851 C C . VAL A 1 110 ? -8.983 5.810 24.444 1.00 93.44 110 VAL A C 1
ATOM 853 O O . VAL A 1 110 ? -8.318 5.788 23.416 1.00 93.44 110 VAL A O 1
ATOM 856 N N . ARG A 1 111 ? -10.247 6.251 24.463 1.00 94.75 111 ARG A N 1
ATOM 857 C CA . ARG A 1 111 ? -10.896 6.806 23.268 1.00 94.75 111 ARG A CA 1
ATOM 858 C C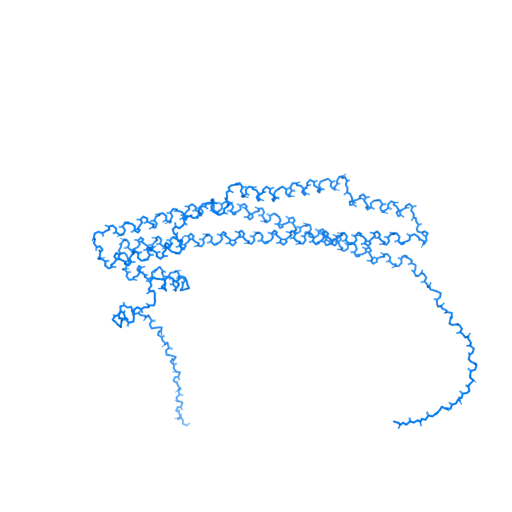 . ARG A 1 111 ? -10.179 8.060 22.770 1.00 94.75 111 ARG A C 1
ATOM 860 O O . ARG A 1 111 ? -9.928 8.154 21.580 1.00 94.75 111 ARG A O 1
ATOM 867 N N . GLN A 1 112 ? -9.863 8.989 23.669 1.00 92.81 112 GLN A N 1
ATOM 868 C CA . GLN A 1 112 ? -9.184 10.236 23.329 1.00 92.81 112 GLN A CA 1
ATOM 869 C C . GLN A 1 112 ? -7.808 9.965 22.718 1.00 92.81 112 GLN A C 1
ATOM 871 O O . GLN A 1 112 ? -7.487 10.558 21.703 1.00 92.81 112 GLN A O 1
ATOM 876 N N . ALA A 1 113 ? -7.038 9.027 23.271 1.00 88.12 113 ALA A N 1
ATOM 877 C CA . ALA A 1 113 ? -5.751 8.657 22.693 1.00 88.12 113 ALA A CA 1
ATOM 878 C C . ALA A 1 113 ? -5.903 8.064 21.281 1.00 88.12 113 ALA A C 1
ATOM 880 O O . ALA A 1 113 ? -5.169 8.434 20.379 1.00 88.12 113 ALA A O 1
ATOM 881 N N . LEU A 1 114 ? -6.924 7.229 21.044 1.00 89.94 114 LEU A N 1
ATOM 882 C CA . LEU A 1 114 ? -7.240 6.766 19.686 1.00 89.94 114 LEU A CA 1
ATOM 883 C C . LEU A 1 114 ? -7.661 7.921 18.754 1.00 89.94 114 LEU A C 1
ATOM 885 O O . LEU A 1 114 ? -7.346 7.896 17.569 1.00 89.94 114 LEU A O 1
ATOM 889 N N . GLU A 1 115 ? -8.391 8.921 19.254 1.00 91.44 115 GLU A N 1
ATOM 890 C CA . GLU A 1 115 ? -8.733 10.129 18.487 1.00 91.44 115 GLU A CA 1
ATOM 891 C C . GLU A 1 115 ? -7.482 10.955 18.145 1.00 91.44 115 GLU A C 1
ATOM 893 O O . GLU A 1 115 ? -7.353 11.393 17.005 1.00 91.44 115 GLU A O 1
ATOM 898 N N . GLU A 1 116 ? -6.550 11.110 19.088 1.00 87.94 116 GLU A N 1
ATOM 899 C CA . GLU A 1 116 ? -5.267 11.808 18.909 1.00 87.94 116 GLU A CA 1
ATOM 900 C C . GLU A 1 116 ? -4.339 11.078 17.923 1.00 87.94 116 GLU A C 1
ATOM 902 O O . GLU A 1 116 ? -3.703 11.729 17.097 1.00 87.94 116 GLU A O 1
ATOM 907 N N . ASP A 1 117 ? -4.354 9.742 17.916 1.00 86.38 117 ASP A N 1
ATOM 908 C CA . ASP A 1 117 ? -3.655 8.901 16.931 1.00 86.38 117 ASP A CA 1
ATOM 909 C C . ASP A 1 117 ? -4.305 8.940 15.528 1.00 86.38 117 ASP A C 1
ATOM 911 O O . ASP A 1 117 ? -3.868 8.249 14.605 1.00 86.38 117 ASP A O 1
ATOM 915 N N . GLY A 1 118 ? -5.402 9.685 15.353 1.00 88.56 118 GLY A N 1
ATOM 916 C CA . GLY A 1 118 ? -6.139 9.763 14.091 1.00 88.56 118 GLY A CA 1
ATOM 917 C C . GLY A 1 118 ? -6.916 8.487 13.744 1.00 88.56 118 GLY A C 1
ATOM 918 O O . GLY A 1 118 ? -7.360 8.318 12.608 1.00 88.56 118 GLY A O 1
ATOM 919 N N . PHE A 1 119 ? -7.138 7.572 14.696 1.00 89.25 119 PHE A N 1
ATOM 920 C CA . PHE A 1 119 ? -7.852 6.310 14.447 1.00 89.25 119 PHE A CA 1
ATOM 921 C C . PHE A 1 119 ? -9.271 6.538 13.902 1.00 89.25 119 PHE A C 1
ATOM 923 O O . PHE A 1 119 ? -9.738 5.793 13.035 1.00 89.25 119 PHE A O 1
ATOM 930 N N . PHE A 1 120 ? -9.949 7.574 14.406 1.00 87.75 120 PHE A N 1
ATOM 931 C CA . PHE A 1 120 ? -11.305 7.948 13.998 1.00 87.75 120 PHE A CA 1
ATOM 932 C C . PHE A 1 120 ? -11.357 8.902 12.806 1.00 87.75 120 PHE A C 1
ATOM 934 O O . PHE A 1 120 ? -12.452 9.197 12.321 1.00 87.75 120 PHE A O 1
ATOM 941 N N . GLU A 1 121 ? -10.211 9.366 12.302 1.00 86.12 121 GLU A N 1
ATOM 942 C CA . GLU A 1 121 ? -10.189 10.120 11.058 1.00 86.12 121 GLU A CA 1
ATOM 943 C C . GLU A 1 121 ? -10.587 9.178 9.923 1.00 86.12 121 GLU A C 1
ATOM 945 O O . GLU A 1 121 ? -9.849 8.282 9.502 1.00 86.12 121 GLU A O 1
ATOM 950 N N . THR A 1 122 ? -11.811 9.357 9.427 1.00 72.69 122 THR A N 1
ATOM 951 C CA . THR A 1 122 ? -12.226 8.710 8.192 1.00 72.69 122 THR A CA 1
ATOM 952 C C . THR A 1 122 ? -11.315 9.226 7.099 1.00 72.69 122 THR A C 1
ATOM 954 O O . THR A 1 122 ? -11.415 10.388 6.702 1.00 72.69 122 THR A O 1
ATOM 957 N N . VAL A 1 123 ? -10.442 8.352 6.604 1.00 67.25 123 VAL A N 1
ATOM 958 C CA . VAL A 1 123 ? -9.687 8.605 5.384 1.00 67.25 123 VAL A CA 1
ATOM 959 C C . VAL A 1 123 ? -10.705 8.692 4.257 1.00 67.25 123 VAL A C 1
ATOM 961 O O . VAL A 1 123 ? -11.124 7.689 3.677 1.00 67.25 123 VAL A O 1
ATOM 964 N N . ALA A 1 124 ? -11.190 9.904 4.006 1.00 62.81 124 ALA A N 1
ATOM 965 C CA . ALA A 1 124 ? -12.026 10.166 2.862 1.00 62.81 124 ALA A CA 1
ATOM 966 C C . ALA A 1 124 ? -11.182 9.833 1.629 1.00 62.81 124 ALA A C 1
ATOM 968 O O . ALA A 1 124 ? -10.069 10.325 1.470 1.00 62.81 124 ALA A O 1
ATOM 969 N N . LEU A 1 125 ? -11.707 9.008 0.726 1.00 57.69 125 LEU A N 1
ATOM 970 C CA . LEU A 1 125 ? -11.084 8.784 -0.586 1.00 57.69 125 LEU A CA 1
ATOM 971 C C . LEU A 1 125 ? -10.753 10.114 -1.293 1.00 57.69 125 LEU A C 1
ATOM 973 O O . LEU A 1 125 ? -9.778 10.214 -2.035 1.00 57.69 125 LEU A O 1
ATOM 977 N N . GLU A 1 126 ? -11.542 11.147 -0.994 1.00 57.91 126 GLU A N 1
ATOM 978 C CA . GLU A 1 126 ? -11.343 12.530 -1.415 1.00 57.91 126 GLU A CA 1
ATOM 979 C C . GLU A 1 126 ? -10.081 13.176 -0.816 1.00 57.91 126 GLU A C 1
ATOM 981 O O . GLU A 1 126 ? -9.375 13.879 -1.537 1.00 57.91 126 GLU A O 1
ATOM 986 N N . SER A 1 127 ? -9.744 12.918 0.457 1.00 58.59 127 SER A N 1
ATOM 987 C CA . SER A 1 127 ? -8.551 13.487 1.106 1.00 58.59 127 SER A CA 1
ATOM 988 C C . SER A 1 127 ? -7.252 12.847 0.618 1.00 58.59 127 SER A C 1
ATOM 990 O O . SER A 1 127 ? -6.226 13.518 0.552 1.00 58.59 127 SER A O 1
ATOM 992 N N . LEU A 1 128 ? -7.303 11.587 0.174 1.00 58.75 128 LEU A N 1
ATOM 993 C CA . LEU A 1 128 ? -6.180 10.934 -0.505 1.00 58.75 128 LEU A CA 1
ATOM 994 C C . LEU A 1 128 ? -5.962 11.446 -1.935 1.00 58.75 128 LEU A C 1
ATOM 996 O O . LEU A 1 128 ? -5.043 10.994 -2.617 1.00 58.75 128 LEU A O 1
ATOM 1000 N N . GLY A 1 129 ? -6.835 12.325 -2.442 1.00 56.81 129 GLY A N 1
ATOM 1001 C CA . GLY A 1 129 ? -6.817 12.750 -3.839 1.00 56.81 129 GLY A CA 1
ATOM 1002 C C . GLY A 1 129 ? -7.090 11.610 -4.825 1.00 56.81 129 GLY A C 1
ATOM 1003 O O . GLY A 1 129 ? -7.147 11.862 -6.023 1.00 56.81 129 GLY A O 1
ATOM 1004 N N . LEU A 1 130 ? -7.331 10.382 -4.349 1.00 58.31 130 LEU A N 1
ATOM 1005 C CA . LEU A 1 130 ? -7.699 9.186 -5.110 1.00 58.31 130 LEU A CA 1
ATOM 1006 C C . LEU A 1 130 ? -9.188 9.221 -5.473 1.00 58.31 130 LEU A C 1
ATOM 1008 O O . LEU A 1 130 ? -9.907 8.230 -5.365 1.00 58.31 130 LEU A O 1
ATOM 1012 N N . THR A 1 131 ? -9.662 10.383 -5.912 1.00 59.59 131 THR A N 1
ATOM 1013 C CA . THR A 1 131 ? -10.939 10.458 -6.613 1.00 59.59 131 THR A CA 1
ATOM 1014 C C . THR A 1 131 ? -10.848 9.588 -7.865 1.00 59.59 131 THR A C 1
ATOM 1016 O O . THR A 1 131 ? -9.764 9.446 -8.447 1.00 59.59 131 THR A O 1
ATOM 1019 N N . ASP A 1 132 ? -11.979 9.040 -8.318 1.00 55.41 132 ASP A N 1
ATOM 1020 C CA . ASP A 1 132 ? -12.052 8.316 -9.596 1.00 55.41 132 ASP A CA 1
ATOM 1021 C C . ASP A 1 132 ? -11.374 9.111 -10.721 1.00 55.41 132 ASP A C 1
ATOM 1023 O O . ASP A 1 132 ? -10.723 8.532 -11.578 1.00 55.41 132 ASP A O 1
ATOM 1027 N N . VAL A 1 133 ? -11.412 10.447 -10.662 1.00 58.09 133 VAL A N 1
ATOM 1028 C CA . VAL A 1 133 ? -10.755 11.352 -11.613 1.00 58.09 133 VAL A CA 1
ATOM 1029 C C . VAL A 1 133 ? -9.224 11.258 -11.582 1.00 58.09 133 VAL A C 1
ATOM 1031 O O . VAL A 1 133 ? -8.601 11.284 -12.641 1.00 58.09 133 VAL A O 1
ATOM 1034 N N . TYR A 1 134 ? -8.592 11.145 -10.411 1.00 61.38 134 TYR A N 1
ATOM 1035 C CA . TYR A 1 134 ? -7.130 11.046 -10.305 1.00 61.38 134 TYR A CA 1
ATOM 1036 C C . TYR A 1 134 ? -6.631 9.647 -10.661 1.00 61.38 134 TYR A C 1
ATOM 1038 O O . TYR A 1 134 ? -5.663 9.508 -11.406 1.00 61.38 134 TYR A O 1
ATOM 1046 N N . LEU A 1 135 ? -7.325 8.604 -10.201 1.00 62.94 135 LEU A N 1
ATOM 1047 C CA . LEU A 1 135 ? -7.024 7.232 -10.607 1.00 62.94 135 LEU A CA 1
ATOM 1048 C C . LEU A 1 135 ? -7.271 7.036 -12.105 1.00 62.94 135 LEU A C 1
ATOM 1050 O O . LEU A 1 135 ? -6.416 6.466 -12.781 1.00 62.94 135 LEU A O 1
ATOM 1054 N N . GLU A 1 136 ? -8.358 7.579 -12.659 1.00 62.19 136 GLU A N 1
ATOM 1055 C CA . GLU A 1 136 ? -8.572 7.625 -14.106 1.00 62.19 136 GLU A CA 1
ATOM 1056 C C . GLU A 1 136 ? -7.516 8.464 -14.811 1.00 62.19 136 GLU A C 1
ATOM 1058 O O . GLU A 1 136 ? -7.112 8.085 -15.899 1.00 62.19 136 GLU A O 1
ATOM 1063 N N . SER A 1 137 ? -7.054 9.576 -14.239 1.00 65.50 137 SER A N 1
ATOM 1064 C CA . SER A 1 137 ? -5.982 10.401 -14.804 1.00 65.50 137 SER A CA 1
ATOM 1065 C C . SER A 1 137 ? -4.683 9.612 -14.894 1.00 65.50 137 SER A C 1
ATOM 1067 O O . SER A 1 137 ? -4.112 9.514 -15.975 1.00 65.50 137 SER A O 1
ATOM 1069 N N . VAL A 1 138 ? -4.254 8.976 -13.803 1.00 61.62 138 VAL A N 1
ATOM 1070 C CA . VAL A 1 138 ? -3.047 8.140 -13.761 1.00 61.62 138 VAL A CA 1
ATOM 1071 C C . VAL A 1 138 ? -3.195 6.951 -14.708 1.00 61.62 138 VAL A C 1
ATOM 1073 O O . VAL A 1 138 ? -2.305 6.678 -15.508 1.00 61.62 138 VAL A O 1
ATOM 1076 N N . LEU A 1 139 ? -4.348 6.279 -14.714 1.00 64.44 139 LEU A N 1
ATOM 1077 C CA . LEU A 1 139 ? -4.640 5.201 -15.658 1.00 64.44 139 LEU A CA 1
ATOM 1078 C C . LEU A 1 139 ? -4.699 5.685 -17.107 1.00 64.44 139 LEU A C 1
ATOM 1080 O O . LEU A 1 139 ? -4.268 4.962 -17.998 1.00 64.44 139 LEU A O 1
ATOM 1084 N N . ARG A 1 140 ? -5.240 6.873 -17.379 1.00 67.62 140 ARG A N 1
ATOM 1085 C CA . ARG A 1 140 ? -5.348 7.483 -18.713 1.00 67.62 140 ARG A CA 1
ATOM 1086 C C . ARG A 1 140 ? -4.006 8.023 -19.170 1.00 67.62 140 ARG A C 1
ATOM 1088 O O . ARG A 1 140 ? -3.764 8.022 -20.367 1.00 67.62 140 ARG A O 1
ATOM 1095 N N . GLU A 1 141 ? -3.121 8.414 -18.269 1.00 69.00 141 GLU A N 1
ATOM 1096 C CA . GLU A 1 141 ? -1.750 8.800 -18.574 1.00 69.00 141 GLU A CA 1
ATOM 1097 C C . GLU A 1 141 ? -0.901 7.559 -18.853 1.00 69.00 141 GLU A C 1
ATOM 1099 O O . GLU A 1 141 ? -0.249 7.492 -19.891 1.00 69.00 141 GLU A O 1
ATOM 1104 N N . ILE A 1 142 ? -1.021 6.509 -18.035 1.00 62.91 142 ILE A N 1
ATOM 1105 C CA . ILE A 1 142 ? -0.401 5.199 -18.276 1.00 62.91 142 ILE A CA 1
ATOM 1106 C C . ILE A 1 142 ? -0.907 4.606 -19.607 1.00 62.91 142 ILE A C 1
ATOM 1108 O O . ILE A 1 142 ? -0.117 4.266 -20.489 1.00 62.91 142 ILE A O 1
ATOM 1112 N N . ASN A 1 143 ? -2.226 4.555 -19.818 1.00 62.84 143 ASN A N 1
ATOM 1113 C CA . ASN A 1 143 ? -2.839 4.037 -21.047 1.00 62.84 143 ASN A CA 1
ATOM 1114 C C . ASN A 1 143 ? -2.675 4.973 -22.248 1.00 62.84 143 ASN A C 1
ATOM 1116 O O . ASN A 1 143 ? -2.593 4.511 -23.385 1.00 62.84 143 ASN A O 1
ATOM 1120 N N . GLY A 1 144 ? -2.635 6.281 -22.028 1.00 67.19 144 GLY A N 1
ATOM 1121 C CA . GLY A 1 144 ? -2.423 7.307 -23.045 1.00 67.19 144 GLY A CA 1
ATOM 1122 C C . GLY A 1 144 ? -0.993 7.267 -23.551 1.00 67.19 144 GLY A C 1
ATOM 1123 O O . GLY A 1 144 ? -0.786 7.213 -24.762 1.00 67.19 144 GLY A O 1
ATOM 1124 N N . ALA A 1 145 ? -0.022 7.148 -22.645 1.00 58.72 145 ALA A N 1
ATOM 1125 C CA . ALA A 1 145 ? 1.360 6.841 -22.973 1.00 58.72 145 ALA A CA 1
ATOM 1126 C C . ALA A 1 145 ? 1.453 5.512 -23.733 1.00 58.72 145 ALA A C 1
ATOM 1128 O O . ALA A 1 145 ? 2.152 5.452 -24.742 1.00 58.72 145 ALA A O 1
ATOM 1129 N N . PHE A 1 146 ? 0.683 4.478 -23.364 1.00 56.72 146 PHE A N 1
ATOM 1130 C CA . PHE A 1 146 ? 0.625 3.240 -24.153 1.00 56.72 146 PHE A CA 1
ATOM 1131 C C . PHE A 1 146 ? 0.051 3.431 -25.550 1.00 56.72 146 PHE A C 1
ATOM 1133 O O . PHE A 1 146 ? 0.657 2.956 -26.506 1.00 56.72 146 PHE A O 1
ATOM 1140 N N . ARG A 1 147 ? -1.071 4.137 -25.708 1.00 59.81 147 ARG A N 1
ATOM 1141 C CA . ARG A 1 147 ? -1.696 4.367 -27.019 1.00 59.81 147 ARG A CA 1
ATOM 1142 C C . ARG A 1 147 ? -0.830 5.245 -27.910 1.00 59.81 147 ARG A C 1
ATOM 1144 O O . ARG A 1 147 ? -0.670 4.923 -29.081 1.00 59.81 147 ARG A O 1
ATOM 1151 N N . LEU A 1 148 ? -0.223 6.303 -27.377 1.00 59.06 148 LEU A N 1
ATOM 1152 C CA . LEU A 1 148 ? 0.719 7.145 -28.115 1.00 59.06 148 LEU A CA 1
ATOM 1153 C C . LEU A 1 148 ? 1.995 6.389 -28.468 1.00 59.06 148 LEU A C 1
ATOM 1155 O O . LEU A 1 148 ? 2.487 6.551 -29.576 1.00 59.06 148 LEU A O 1
ATOM 1159 N N . HIS A 1 149 ? 2.519 5.545 -27.583 1.00 52.06 149 HIS A N 1
ATOM 1160 C CA . HIS A 1 149 ? 3.733 4.780 -27.855 1.00 52.06 149 HIS A CA 1
ATOM 1161 C C . HIS A 1 149 ? 3.480 3.596 -28.801 1.00 52.06 149 HIS A C 1
ATOM 1163 O O . HIS A 1 149 ? 4.335 3.297 -29.630 1.00 52.06 149 HIS A O 1
ATOM 1169 N N . ALA A 1 150 ? 2.314 2.951 -28.730 1.00 55.91 150 ALA A N 1
ATOM 1170 C CA . ALA A 1 150 ? 1.878 1.930 -29.682 1.00 55.91 150 ALA A CA 1
ATOM 1171 C C . ALA A 1 150 ? 1.558 2.548 -31.047 1.00 55.91 150 ALA A C 1
ATOM 1173 O O . ALA A 1 150 ? 1.960 1.999 -32.066 1.00 55.91 150 ALA A O 1
ATOM 1174 N N . ARG A 1 151 ? 0.921 3.727 -31.078 1.00 57.75 151 ARG A N 1
ATOM 1175 C CA . ARG A 1 151 ? 0.696 4.493 -32.310 1.00 57.75 151 ARG A CA 1
ATOM 1176 C C . ARG A 1 151 ? 2.019 4.948 -32.910 1.00 57.75 151 ARG A C 1
ATOM 1178 O O . ARG A 1 151 ? 2.221 4.704 -34.085 1.00 57.75 151 ARG A O 1
ATOM 1185 N N . LYS A 1 152 ? 2.945 5.489 -32.110 1.00 57.56 152 LYS A N 1
ATOM 1186 C CA . LYS A 1 152 ? 4.305 5.836 -32.552 1.00 57.56 152 LYS A CA 1
ATOM 1187 C C . LYS A 1 152 ? 5.073 4.612 -33.041 1.00 57.56 152 LYS A C 1
ATOM 1189 O O . LYS A 1 152 ? 5.747 4.714 -34.046 1.00 57.56 152 LYS A O 1
ATOM 1194 N N . GLN A 1 153 ? 4.977 3.449 -32.395 1.00 50.47 153 GLN A N 1
ATOM 1195 C CA . GLN A 1 153 ? 5.632 2.234 -32.899 1.00 50.47 153 GLN A CA 1
ATOM 1196 C C . GLN A 1 153 ? 4.967 1.680 -34.163 1.00 50.47 153 GLN A C 1
ATOM 1198 O O . GLN A 1 153 ? 5.677 1.228 -35.052 1.00 50.47 153 GLN A O 1
ATOM 1203 N N . GLY A 1 154 ? 3.641 1.772 -34.282 1.00 52.56 154 GLY A N 1
ATOM 1204 C CA . GLY A 1 154 ? 2.910 1.431 -35.502 1.00 52.56 154 GLY A CA 1
ATOM 1205 C C . GLY A 1 154 ? 3.251 2.367 -36.662 1.00 52.56 154 GLY A C 1
ATOM 1206 O O . GLY A 1 154 ? 3.486 1.896 -37.767 1.00 52.56 154 GLY A O 1
ATOM 1207 N N . THR A 1 155 ? 3.377 3.673 -36.409 1.00 50.75 155 THR A N 1
ATOM 1208 C CA . THR A 1 155 ? 3.795 4.658 -37.416 1.00 50.75 155 THR A CA 1
ATOM 1209 C C . THR A 1 155 ? 5.301 4.625 -37.672 1.00 50.75 155 THR A C 1
ATOM 1211 O O . THR A 1 155 ? 5.712 4.858 -38.791 1.00 50.75 155 THR A O 1
ATOM 1214 N N . HIS A 1 156 ? 6.161 4.268 -36.714 1.00 45.22 156 HIS A N 1
ATOM 1215 C CA . HIS A 1 156 ? 7.595 4.055 -36.974 1.00 45.22 156 HIS A CA 1
ATOM 1216 C C . HIS A 1 156 ? 7.863 2.747 -37.730 1.00 45.22 156 HIS A C 1
ATOM 1218 O O . HIS A 1 156 ? 8.815 2.686 -38.505 1.00 45.22 156 HIS A O 1
ATOM 1224 N N . ALA A 1 157 ? 7.010 1.731 -37.567 1.00 47.84 157 ALA A N 1
ATOM 1225 C CA . ALA A 1 157 ? 7.040 0.524 -38.390 1.00 47.84 157 ALA A CA 1
ATOM 1226 C C . ALA A 1 157 ? 6.570 0.775 -39.837 1.00 47.84 157 ALA A C 1
ATOM 1228 O O . ALA A 1 157 ? 6.956 0.012 -40.718 1.00 47.84 157 ALA A O 1
ATOM 1229 N N . PHE A 1 158 ? 5.779 1.831 -40.088 1.00 43.06 158 PHE A N 1
ATOM 1230 C CA . PHE A 1 158 ? 5.204 2.126 -41.410 1.00 43.06 158 PHE A CA 1
ATOM 1231 C C . PHE A 1 158 ? 5.757 3.378 -42.119 1.00 43.06 158 PHE A C 1
ATOM 1233 O O . PHE A 1 158 ? 5.751 3.412 -43.343 1.00 43.06 158 PHE A O 1
ATOM 1240 N N . GLU A 1 159 ? 6.259 4.389 -41.404 1.00 46.50 159 GLU A N 1
ATOM 1241 C CA . GLU A 1 159 ? 6.570 5.714 -41.977 1.00 46.50 159 GLU A CA 1
ATOM 1242 C C . GLU A 1 159 ? 7.954 6.280 -41.616 1.00 46.50 159 GLU A C 1
ATOM 1244 O O . GLU A 1 159 ? 8.357 7.284 -42.196 1.00 46.50 159 GLU A O 1
ATOM 1249 N N . GLY A 1 160 ? 8.748 5.674 -40.723 1.00 45.94 160 GLY A N 1
ATOM 1250 C CA . GLY A 1 160 ? 10.025 6.306 -40.377 1.00 45.94 160 GLY A CA 1
ATOM 1251 C C . GLY A 1 160 ? 11.016 5.470 -39.586 1.00 45.94 160 GLY A C 1
ATOM 1252 O O . GLY A 1 160 ? 10.999 5.479 -38.355 1.00 45.94 160 GLY A O 1
ATOM 1253 N N . GLY A 1 161 ? 11.983 4.895 -40.302 1.00 47.94 161 GLY A N 1
ATOM 1254 C CA . GLY A 1 161 ? 13.379 5.124 -39.934 1.00 47.94 161 GLY A CA 1
ATOM 1255 C C . GLY A 1 161 ? 14.265 3.899 -39.771 1.00 47.94 161 GLY A C 1
ATOM 1256 O O . GLY A 1 161 ? 15.386 3.950 -40.247 1.00 47.94 161 GLY A O 1
ATOM 1257 N N . GLU A 1 162 ? 13.826 2.798 -39.164 1.00 49.22 162 GLU A N 1
ATOM 1258 C CA . GLU A 1 162 ? 14.773 1.707 -38.860 1.00 49.22 162 GLU A CA 1
ATOM 1259 C C . GLU A 1 162 ? 15.120 0.864 -40.104 1.00 49.22 162 GLU A C 1
ATOM 1261 O O . GLU A 1 162 ? 16.291 0.840 -40.464 1.00 49.22 162 GLU A O 1
ATOM 1266 N N . PRO A 1 163 ? 14.166 0.300 -40.874 1.00 52.81 163 PRO A N 1
ATOM 1267 C CA . PRO A 1 163 ? 14.497 -0.309 -42.160 1.00 52.81 163 PRO A CA 1
ATOM 1268 C C . PRO A 1 163 ? 14.809 0.748 -43.223 1.00 52.81 163 PRO A C 1
ATOM 1270 O O . PRO A 1 163 ? 15.656 0.505 -44.058 1.00 52.81 163 PRO A O 1
ATOM 1273 N N . ALA A 1 164 ? 14.203 1.939 -43.196 1.00 52.66 164 ALA A N 1
ATOM 1274 C CA . ALA A 1 164 ? 14.409 2.949 -44.240 1.00 52.66 164 ALA A CA 1
ATOM 1275 C C . ALA A 1 164 ? 15.779 3.651 -44.162 1.00 52.66 164 ALA A C 1
ATOM 1277 O O . ALA A 1 164 ? 16.385 3.871 -45.204 1.00 52.66 164 ALA A O 1
ATOM 1278 N N . HIS A 1 165 ? 16.312 3.962 -42.969 1.00 52.69 165 HIS A N 1
ATOM 1279 C CA . HIS A 1 165 ? 17.703 4.425 -42.853 1.00 52.69 165 HIS A CA 1
ATOM 1280 C C . HIS A 1 165 ? 18.689 3.285 -43.075 1.00 52.69 165 HIS A C 1
ATOM 1282 O O . HIS A 1 165 ? 19.743 3.530 -43.647 1.00 52.69 165 HIS A O 1
ATOM 1288 N N . GLN A 1 166 ? 18.371 2.056 -42.658 1.00 57.59 166 GLN A N 1
ATOM 1289 C CA . GLN A 1 166 ? 19.227 0.901 -42.925 1.00 57.59 166 GLN A CA 1
ATOM 1290 C C . GLN A 1 166 ? 19.300 0.618 -44.429 1.00 57.59 166 GLN A C 1
ATOM 1292 O O . GLN A 1 166 ? 20.397 0.551 -44.965 1.00 57.59 166 GLN A O 1
ATOM 1297 N N . ILE A 1 167 ? 18.157 0.608 -45.119 1.00 61.81 167 ILE A N 1
ATOM 1298 C CA . ILE A 1 167 ? 18.039 0.527 -46.575 1.00 61.81 167 ILE A CA 1
ATOM 1299 C C . ILE A 1 167 ? 18.704 1.742 -47.211 1.00 61.81 167 ILE A C 1
ATOM 1301 O O . ILE A 1 167 ? 19.463 1.552 -48.138 1.00 61.81 167 ILE A O 1
ATOM 1305 N N . ALA A 1 168 ? 18.522 2.978 -46.743 1.00 60.47 168 ALA A N 1
ATOM 1306 C CA . ALA A 1 168 ? 19.201 4.140 -47.327 1.00 60.47 168 ALA A CA 1
ATOM 1307 C C . ALA A 1 168 ? 20.726 4.071 -47.155 1.00 60.47 168 ALA A C 1
ATOM 1309 O O . ALA A 1 168 ? 21.453 4.410 -48.082 1.00 60.47 168 ALA A O 1
ATOM 1310 N N . ILE A 1 169 ? 21.226 3.590 -46.013 1.00 61.75 169 ILE A N 1
ATOM 1311 C CA . ILE A 1 169 ? 22.658 3.376 -45.772 1.00 61.75 169 ILE A CA 1
ATOM 1312 C C . ILE A 1 169 ? 23.175 2.224 -46.641 1.00 61.75 169 ILE A C 1
ATOM 1314 O O . ILE A 1 169 ? 24.221 2.382 -47.262 1.00 61.75 169 ILE A O 1
ATOM 1318 N N . GLU A 1 170 ? 22.455 1.104 -46.735 1.00 65.81 170 GLU A N 1
ATOM 1319 C CA . GLU A 1 170 ? 22.780 -0.061 -47.577 1.00 65.81 170 GLU A CA 1
ATOM 1320 C C . GLU A 1 170 ? 22.708 0.281 -49.072 1.00 65.81 170 GLU A C 1
ATOM 1322 O O . GLU A 1 170 ? 23.599 -0.081 -49.827 1.00 65.81 170 GLU A O 1
ATOM 1327 N N . THR A 1 171 ? 21.722 1.071 -49.494 1.00 71.75 171 THR A N 1
ATOM 1328 C CA . THR A 1 171 ? 21.540 1.550 -50.874 1.00 71.75 171 THR A CA 1
ATOM 1329 C C . THR A 1 171 ? 22.611 2.581 -51.222 1.00 71.75 171 THR A C 1
ATOM 1331 O O . THR A 1 171 ? 23.208 2.509 -52.291 1.00 71.75 171 THR A O 1
ATOM 1334 N N . TYR A 1 172 ? 22.937 3.501 -50.307 1.00 63.25 172 TYR A N 1
ATOM 1335 C CA . TYR A 1 172 ? 24.039 4.451 -50.481 1.00 63.25 172 TYR A CA 1
ATOM 1336 C C . TYR A 1 172 ? 25.394 3.739 -50.557 1.00 63.25 172 TYR A C 1
ATOM 1338 O O . TYR A 1 172 ? 26.229 4.086 -51.392 1.00 63.25 172 TYR A O 1
ATOM 1346 N N . SER A 1 173 ? 25.619 2.725 -49.715 1.00 62.25 173 SER A N 1
ATOM 1347 C CA . SER A 1 173 ? 26.866 1.951 -49.712 1.00 62.25 173 SER A CA 1
ATOM 1348 C C . SER A 1 173 ? 26.974 0.962 -50.875 1.00 62.25 173 SER A C 1
ATOM 1350 O O . SER A 1 173 ? 28.086 0.755 -51.356 1.00 62.25 173 SER A O 1
ATOM 1352 N N . ALA A 1 174 ? 25.857 0.441 -51.388 1.00 68.25 174 ALA A N 1
ATOM 1353 C CA . ALA A 1 174 ? 25.802 -0.327 -52.631 1.00 68.25 174 ALA A CA 1
ATOM 1354 C C . ALA A 1 174 ? 26.034 0.552 -53.874 1.00 68.25 174 ALA A C 1
ATOM 1356 O O . ALA A 1 174 ? 26.688 0.113 -54.816 1.00 68.25 174 ALA A O 1
ATOM 1357 N N . ALA A 1 175 ? 25.545 1.798 -53.868 1.00 67.75 175 ALA A N 1
ATOM 1358 C CA . ALA A 1 175 ? 25.711 2.742 -54.976 1.00 67.75 175 ALA A CA 1
ATOM 1359 C C . ALA A 1 175 ? 27.105 3.398 -55.034 1.00 67.75 175 ALA A C 1
ATOM 1361 O O . ALA A 1 175 ? 27.524 3.834 -56.102 1.00 67.75 175 ALA A O 1
ATOM 1362 N N . HIS A 1 176 ? 27.835 3.451 -53.914 1.00 57.12 176 HIS A N 1
ATOM 1363 C CA . HIS A 1 176 ? 29.156 4.087 -53.818 1.00 57.12 176 HIS A CA 1
ATOM 1364 C C . HIS A 1 176 ? 30.189 3.093 -53.253 1.00 57.12 176 HIS A C 1
ATOM 1366 O O . HIS A 1 176 ? 30.533 3.164 -52.057 1.00 57.12 176 HIS A O 1
ATOM 1372 N N . PRO A 1 177 ? 30.670 2.136 -54.078 1.00 56.56 177 PRO A N 1
ATOM 1373 C CA . PRO A 1 177 ? 31.762 1.246 -53.708 1.00 56.56 177 PRO A CA 1
ATOM 1374 C C . PRO A 1 177 ? 33.023 2.081 -53.465 1.00 56.56 177 PRO A C 1
ATOM 1376 O O . PRO A 1 177 ? 33.386 2.953 -54.248 1.00 56.56 177 PRO A O 1
ATOM 1379 N N . SER A 1 178 ? 33.654 1.856 -52.317 1.00 53.62 178 SER A N 1
ATOM 1380 C CA . SER A 1 178 ? 34.606 2.776 -51.697 1.00 53.62 178 SER A CA 1
ATOM 1381 C C . SER A 1 178 ? 35.800 3.153 -52.586 1.00 53.62 178 SER A C 1
ATOM 1383 O O . SER A 1 178 ? 36.784 2.417 -52.663 1.00 53.62 178 SER A O 1
ATOM 1385 N N . THR A 1 179 ? 35.795 4.359 -53.142 1.00 52.78 179 THR A N 1
ATOM 1386 C CA . THR A 1 179 ? 37.030 5.086 -53.452 1.00 52.78 179 THR A CA 1
ATOM 1387 C C . THR A 1 179 ? 37.482 5.743 -52.149 1.00 52.78 179 THR A C 1
ATOM 1389 O O . THR A 1 179 ? 36.728 6.513 -51.563 1.00 52.78 179 THR A O 1
ATOM 1392 N N . GLY A 1 180 ? 38.660 5.383 -51.629 1.00 55.47 180 GLY A N 1
ATOM 1393 C CA . GLY A 1 180 ? 39.104 5.548 -50.228 1.00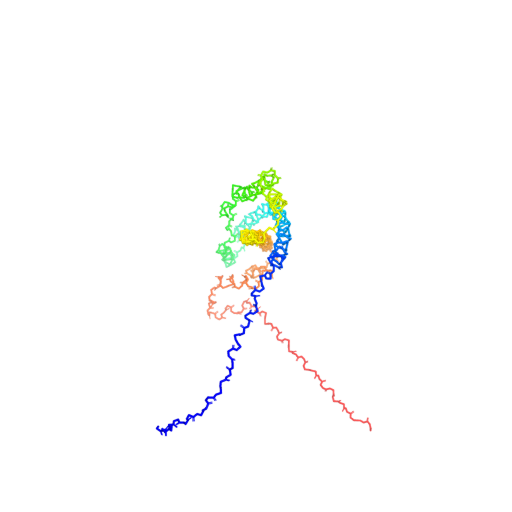 55.47 180 GLY A CA 1
ATOM 1394 C C . GLY A 1 180 ? 39.046 6.933 -49.548 1.00 55.47 180 GLY A C 1
ATOM 1395 O O . GLY A 1 180 ? 39.501 7.036 -48.412 1.00 55.47 180 GLY A O 1
ATOM 1396 N N . VAL A 1 181 ? 38.491 7.968 -50.181 1.00 57.31 181 VAL A N 1
ATOM 1397 C CA . VAL A 1 181 ? 38.437 9.361 -49.705 1.00 57.31 181 VAL A CA 1
ATOM 1398 C C . VAL A 1 181 ? 37.135 9.697 -48.943 1.00 57.31 181 VAL A C 1
ATOM 1400 O O . VAL A 1 181 ? 37.137 10.598 -48.116 1.00 57.31 181 VAL A O 1
ATOM 1403 N N . GLU A 1 182 ? 36.042 8.935 -49.096 1.00 59.06 182 GLU A N 1
ATOM 1404 C CA . GLU A 1 182 ? 34.717 9.290 -48.526 1.00 59.06 182 GLU A CA 1
ATOM 1405 C C . GLU A 1 182 ? 34.350 8.618 -47.179 1.00 59.06 182 GLU A C 1
ATOM 1407 O O . GLU A 1 182 ? 33.177 8.501 -46.819 1.00 59.06 182 GLU A O 1
ATOM 1412 N N . ASN A 1 183 ? 35.321 8.137 -46.397 1.00 63.84 183 ASN A N 1
ATOM 1413 C CA . ASN A 1 183 ? 35.018 7.370 -45.174 1.00 63.84 183 ASN A CA 1
ATOM 1414 C C . ASN A 1 183 ? 34.729 8.228 -43.926 1.00 63.84 183 ASN A C 1
ATOM 1416 O O . ASN A 1 183 ? 34.031 7.764 -43.022 1.00 63.84 183 ASN A O 1
ATOM 1420 N N . GLU A 1 184 ? 35.193 9.480 -43.880 1.00 65.88 184 GLU A N 1
ATOM 1421 C CA . GLU A 1 184 ? 34.913 10.408 -42.771 1.00 65.88 184 GLU A CA 1
ATOM 1422 C C . GLU A 1 184 ? 33.416 10.717 -42.559 1.00 65.88 184 GLU A C 1
ATOM 1424 O O . GLU A 1 184 ? 32.947 10.609 -41.418 1.00 65.88 184 GLU A O 1
ATOM 1429 N N . PRO A 1 185 ? 32.600 11.016 -43.595 1.00 76.06 185 PRO A N 1
ATOM 1430 C CA . PRO A 1 185 ? 31.168 11.238 -43.390 1.00 76.06 185 PRO A CA 1
ATOM 1431 C C . PRO A 1 185 ? 30.452 9.979 -42.876 1.00 76.06 185 PRO A C 1
ATOM 1433 O O . PRO A 1 185 ? 29.553 10.080 -42.045 1.00 76.06 185 PRO A O 1
ATOM 1436 N N . ARG A 1 186 ? 30.881 8.774 -43.278 1.00 73.12 186 ARG A N 1
ATOM 1437 C CA . ARG A 1 186 ? 30.295 7.515 -42.777 1.00 73.12 186 ARG A CA 1
ATOM 1438 C C . ARG A 1 186 ? 30.592 7.297 -41.292 1.00 73.12 186 ARG A C 1
ATOM 1440 O O . ARG A 1 186 ? 29.714 6.860 -40.549 1.00 73.12 186 ARG A O 1
ATOM 1447 N N . GLN A 1 187 ? 31.803 7.627 -40.845 1.00 80.06 187 GLN A N 1
ATOM 1448 C CA . GLN A 1 187 ? 32.178 7.505 -39.438 1.00 80.06 187 GLN A CA 1
ATOM 1449 C C . GLN A 1 187 ? 31.386 8.474 -38.549 1.00 80.06 187 GLN A C 1
ATOM 1451 O O . GLN A 1 187 ? 30.849 8.051 -37.527 1.00 80.06 187 GLN A O 1
ATOM 1456 N N . THR A 1 188 ? 31.237 9.736 -38.957 1.00 81.44 188 THR A N 1
ATOM 1457 C CA . THR A 1 188 ? 30.463 10.724 -38.180 1.00 81.44 188 THR A CA 1
ATOM 1458 C C . THR A 1 188 ? 28.981 10.350 -38.073 1.00 81.44 188 THR A C 1
ATOM 1460 O O . THR A 1 188 ? 28.379 10.505 -37.009 1.00 81.44 188 THR A O 1
ATOM 1463 N N . VAL A 1 189 ? 28.392 9.787 -39.135 1.00 80.88 189 VAL A N 1
ATOM 1464 C CA . VAL A 1 189 ? 27.019 9.255 -39.109 1.00 80.88 189 VAL A CA 1
ATOM 1465 C C . VAL A 1 189 ? 26.898 8.077 -38.136 1.00 80.88 189 VAL A C 1
ATOM 1467 O O . VAL A 1 189 ? 25.960 8.040 -37.340 1.00 80.88 189 VAL A O 1
ATOM 1470 N N . LEU A 1 190 ? 27.853 7.139 -38.140 1.00 79.31 190 LEU A N 1
ATOM 1471 C CA . LEU A 1 190 ? 27.865 6.023 -37.187 1.00 79.31 190 LEU A CA 1
ATOM 1472 C C . LEU A 1 190 ? 28.021 6.505 -35.742 1.00 79.31 190 LEU A C 1
ATOM 1474 O O . LEU A 1 190 ? 27.331 6.010 -34.853 1.00 79.31 190 LEU A O 1
ATOM 1478 N N . GLU A 1 191 ? 28.892 7.479 -35.491 1.00 85.00 191 GLU A N 1
ATOM 1479 C CA . GLU A 1 191 ? 29.079 8.058 -34.162 1.00 85.00 191 GLU A CA 1
ATOM 1480 C C . GLU A 1 191 ? 27.787 8.701 -33.650 1.00 85.00 191 GLU A C 1
ATOM 1482 O O . GLU A 1 191 ? 27.355 8.359 -32.545 1.00 85.00 191 GLU A O 1
ATOM 1487 N N . ARG A 1 192 ? 27.114 9.515 -34.475 1.00 84.75 192 ARG A N 1
ATOM 1488 C CA . ARG A 1 192 ? 25.791 10.085 -34.161 1.00 84.75 192 ARG A CA 1
ATOM 1489 C C . ARG A 1 192 ? 24.768 8.996 -33.843 1.00 84.75 192 ARG A C 1
ATOM 1491 O O . ARG A 1 192 ? 24.197 9.010 -32.758 1.00 84.75 192 ARG A O 1
ATOM 1498 N N . ALA A 1 193 ? 24.651 7.973 -34.692 1.00 79.50 193 ALA A N 1
ATOM 1499 C CA . ALA A 1 193 ? 23.749 6.849 -34.442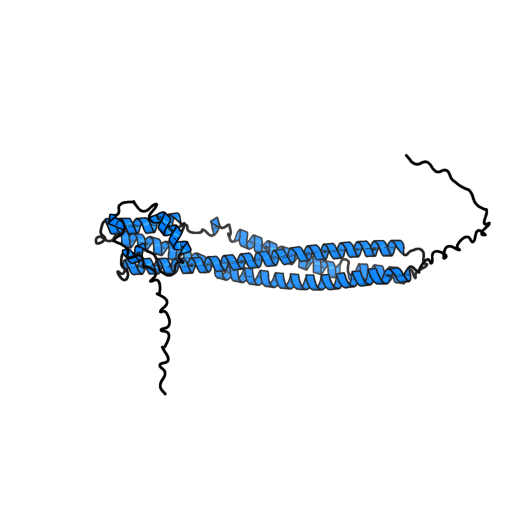 1.00 79.50 193 ALA A CA 1
ATOM 1500 C C . ALA A 1 193 ? 24.058 6.131 -33.114 1.00 79.50 193 ALA A C 1
ATOM 1502 O O . ALA A 1 193 ? 23.149 5.743 -32.381 1.00 79.50 193 ALA A O 1
ATOM 1503 N N . THR A 1 194 ? 25.336 5.967 -32.744 1.00 84.94 194 THR A N 1
ATOM 1504 C CA . THR A 1 194 ? 25.674 5.378 -31.437 1.00 84.94 194 THR A CA 1
ATOM 1505 C C . THR A 1 194 ? 25.330 6.280 -30.251 1.00 84.94 194 THR A C 1
ATOM 1507 O O . THR A 1 194 ? 25.021 5.752 -29.178 1.00 84.94 194 THR A O 1
ATOM 1510 N N . VAL A 1 195 ? 25.388 7.606 -30.409 1.00 89.44 195 VAL A N 1
ATOM 1511 C CA . VAL A 1 195 ? 24.945 8.572 -29.390 1.00 89.44 195 VAL A CA 1
ATOM 1512 C C . VAL A 1 195 ? 23.430 8.480 -29.215 1.00 89.44 195 VAL A C 1
ATOM 1514 O O . VAL A 1 195 ? 22.971 8.310 -28.085 1.00 89.44 195 VAL A O 1
ATOM 1517 N N . ASP A 1 196 ? 22.677 8.444 -30.312 1.00 85.44 196 ASP A N 1
ATOM 1518 C CA . ASP A 1 196 ? 21.215 8.335 -30.288 1.00 85.44 196 ASP A CA 1
ATOM 1519 C C . ASP A 1 196 ? 20.751 7.017 -29.652 1.00 85.44 196 ASP A C 1
ATOM 1521 O O . ASP A 1 196 ? 19.907 7.009 -28.754 1.00 85.44 196 ASP A O 1
ATOM 1525 N N . LEU A 1 197 ? 21.368 5.886 -30.020 1.00 82.25 197 LEU A N 1
ATOM 1526 C CA . LEU A 1 197 ? 21.070 4.582 -29.410 1.00 82.25 197 LEU A CA 1
ATOM 1527 C C . LEU A 1 197 ? 21.345 4.570 -27.898 1.00 82.25 197 LEU A C 1
ATOM 1529 O O . LEU A 1 197 ? 20.626 3.921 -27.134 1.00 82.25 197 LEU A O 1
ATOM 1533 N N . ARG A 1 198 ? 22.383 5.278 -27.435 1.00 86.88 198 ARG A N 1
ATOM 1534 C CA . ARG A 1 198 ? 22.679 5.417 -26.000 1.00 86.88 198 ARG A CA 1
ATOM 1535 C C . ARG A 1 198 ? 21.649 6.291 -25.292 1.00 86.88 198 ARG A C 1
ATOM 1537 O O . ARG A 1 198 ? 21.256 5.935 -24.181 1.00 86.88 198 ARG A O 1
ATOM 1544 N N . ALA A 1 199 ? 21.204 7.378 -25.920 1.00 85.75 199 ALA A N 1
ATOM 1545 C CA . ALA A 1 199 ? 20.142 8.228 -25.392 1.00 85.75 199 ALA A CA 1
ATOM 1546 C C . ALA A 1 199 ? 18.838 7.430 -25.222 1.00 85.75 199 ALA A C 1
ATOM 1548 O O . ALA A 1 199 ? 18.310 7.363 -24.110 1.00 85.75 199 ALA A O 1
ATOM 1549 N N . GLN A 1 200 ? 18.416 6.694 -26.258 1.00 83.50 200 GLN A N 1
ATOM 1550 C CA . GLN A 1 200 ? 17.241 5.812 -26.208 1.00 83.50 200 GLN A CA 1
ATOM 1551 C C . GLN A 1 200 ? 17.367 4.726 -25.125 1.00 83.50 200 GLN A C 1
ATOM 1553 O O . GLN A 1 200 ? 16.425 4.449 -24.382 1.00 83.50 200 GLN A O 1
ATOM 1558 N N . LEU A 1 201 ? 18.549 4.113 -24.974 1.00 81.69 201 LEU A N 1
ATOM 1559 C CA . LEU A 1 201 ? 18.814 3.165 -23.884 1.00 81.69 201 LEU A CA 1
ATOM 1560 C C . LEU A 1 201 ? 18.703 3.807 -22.495 1.00 81.69 201 LEU A C 1
ATOM 1562 O O . LEU A 1 201 ? 18.341 3.111 -21.538 1.00 81.69 201 LEU A O 1
ATOM 1566 N N . GLY A 1 202 ? 19.070 5.082 -22.367 1.00 81.50 202 GLY A N 1
ATOM 1567 C CA . GLY A 1 202 ? 18.926 5.868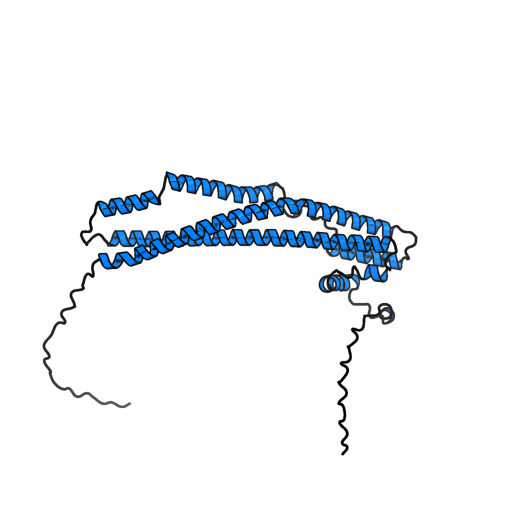 -21.144 1.00 81.50 202 GLY A CA 1
ATOM 1568 C C . GLY A 1 202 ? 17.462 6.150 -20.818 1.00 81.50 202 GLY A C 1
ATOM 1569 O O . GLY A 1 202 ? 17.037 5.906 -19.692 1.00 81.50 202 GLY A O 1
ATOM 1570 N N . GLU A 1 203 ? 16.682 6.573 -21.811 1.00 84.62 203 GLU A N 1
ATOM 1571 C CA . GLU A 1 203 ? 15.240 6.828 -21.688 1.00 84.62 203 GLU A CA 1
ATOM 1572 C C . GLU A 1 203 ? 14.466 5.579 -21.263 1.00 84.62 203 GLU A C 1
ATOM 1574 O O . GLU A 1 203 ? 13.810 5.599 -20.224 1.00 84.62 203 GLU A O 1
ATOM 1579 N N . LEU A 1 204 ? 14.637 4.458 -21.974 1.00 76.94 204 LEU A N 1
ATOM 1580 C CA . LEU A 1 204 ? 14.010 3.181 -21.604 1.00 76.94 204 LEU A CA 1
ATOM 1581 C C . LEU A 1 204 ? 14.456 2.692 -20.218 1.00 76.94 204 LEU A C 1
ATOM 1583 O O . LEU A 1 204 ? 13.719 1.989 -19.532 1.00 76.94 204 LEU A O 1
ATOM 1587 N N . GLY A 1 205 ? 15.681 3.036 -19.804 1.00 78.12 205 GLY A N 1
ATOM 1588 C CA . GLY A 1 205 ? 16.175 2.745 -18.459 1.00 78.12 205 GLY A CA 1
ATOM 1589 C C . GLY A 1 205 ? 15.424 3.520 -17.376 1.00 78.12 205 GLY A C 1
ATOM 1590 O O . GLY A 1 205 ? 15.029 2.922 -16.379 1.00 78.12 205 GLY A O 1
ATOM 1591 N N . ARG A 1 206 ? 15.208 4.825 -17.586 1.00 79.75 206 ARG A N 1
ATOM 1592 C CA . ARG A 1 206 ? 14.434 5.674 -16.669 1.00 79.75 206 ARG A CA 1
ATOM 1593 C C . ARG A 1 206 ? 12.980 5.230 -16.587 1.00 79.75 206 ARG A C 1
ATOM 1595 O O . ARG A 1 206 ? 12.457 5.106 -15.487 1.00 79.75 206 ARG A O 1
ATOM 1602 N N . GLU A 1 207 ? 12.366 4.930 -17.727 1.00 80.50 207 GLU A N 1
ATOM 1603 C CA . GLU A 1 207 ? 10.977 4.473 -17.775 1.00 80.50 207 GLU A CA 1
ATOM 1604 C C . GLU A 1 207 ? 10.782 3.156 -17.007 1.00 80.50 207 GLU A C 1
ATOM 1606 O O . GLU A 1 207 ? 9.866 3.030 -16.198 1.00 80.50 207 GLU A O 1
ATOM 1611 N N . LEU A 1 208 ? 11.676 2.180 -17.208 1.00 75.00 208 LEU A N 1
ATOM 1612 C CA . LEU A 1 208 ? 11.623 0.912 -16.481 1.00 75.00 208 LEU A CA 1
ATOM 1613 C C . LEU A 1 208 ? 11.722 1.125 -14.966 1.00 75.00 208 LEU A C 1
ATOM 1615 O O . LEU A 1 208 ? 10.969 0.505 -14.218 1.00 75.00 208 LEU A O 1
ATOM 1619 N N . TRP A 1 209 ? 12.627 2.002 -14.526 1.00 80.75 209 TRP A N 1
ATOM 1620 C CA . TRP A 1 209 ? 12.785 2.330 -13.111 1.00 80.75 209 TRP A CA 1
ATOM 1621 C C . TRP A 1 209 ? 11.534 3.011 -12.537 1.00 80.75 209 TRP A C 1
ATOM 1623 O O . TRP A 1 209 ? 11.058 2.602 -11.484 1.00 80.75 209 TRP A O 1
ATOM 1633 N N . GLN A 1 210 ? 10.943 3.973 -13.254 1.00 77.81 210 GLN A N 1
ATOM 1634 C CA . GLN A 1 210 ? 9.703 4.644 -12.842 1.00 77.81 210 GLN A CA 1
ATOM 1635 C C . GLN A 1 210 ? 8.533 3.663 -12.697 1.00 77.81 210 GLN A C 1
ATOM 1637 O O . GLN A 1 210 ? 7.824 3.698 -11.694 1.00 77.81 210 GLN A O 1
ATOM 1642 N N . LEU A 1 211 ? 8.357 2.751 -13.661 1.00 74.69 211 LEU A N 1
ATOM 1643 C CA . LEU A 1 211 ? 7.315 1.722 -13.596 1.00 74.69 211 LEU A CA 1
ATOM 1644 C C . LEU A 1 211 ? 7.518 0.790 -12.397 1.00 74.69 211 LEU A C 1
ATOM 1646 O O . LEU A 1 211 ? 6.561 0.483 -11.692 1.00 74.69 211 LEU A O 1
ATOM 1650 N N . GLN A 1 212 ? 8.758 0.364 -12.141 1.00 78.94 212 GLN A N 1
ATOM 1651 C CA . GLN A 1 212 ? 9.076 -0.470 -10.982 1.00 78.94 212 GLN A CA 1
ATOM 1652 C C . GLN A 1 212 ? 8.791 0.258 -9.667 1.00 78.94 212 GLN A C 1
ATOM 1654 O O . GLN A 1 212 ? 8.110 -0.300 -8.808 1.00 78.94 212 GLN A O 1
ATOM 1659 N N . GLN A 1 213 ? 9.239 1.510 -9.541 1.00 77.56 213 GLN A N 1
ATOM 1660 C CA . GLN A 1 213 ? 8.986 2.352 -8.374 1.00 77.56 213 GLN A CA 1
ATOM 1661 C C . GLN A 1 213 ? 7.477 2.474 -8.109 1.00 77.56 213 GLN A C 1
ATOM 1663 O O . GLN A 1 213 ? 7.031 2.155 -7.011 1.00 77.56 213 GLN A O 1
ATOM 1668 N N . ALA A 1 214 ? 6.685 2.824 -9.130 1.00 74.75 214 ALA A N 1
ATOM 1669 C CA . ALA A 1 214 ? 5.233 2.950 -9.016 1.00 74.75 214 ALA A CA 1
ATOM 1670 C C . ALA A 1 214 ? 4.566 1.635 -8.578 1.00 74.75 214 ALA A C 1
ATOM 1672 O O . ALA A 1 214 ? 3.712 1.637 -7.694 1.00 74.75 214 ALA A O 1
ATOM 1673 N N . THR A 1 215 ? 4.984 0.492 -9.137 1.00 78.62 215 THR A N 1
ATOM 1674 C CA . THR A 1 215 ? 4.439 -0.810 -8.715 1.00 78.62 215 THR A CA 1
ATOM 1675 C C . THR A 1 215 ? 4.785 -1.175 -7.279 1.00 78.62 215 THR A C 1
ATOM 1677 O O . THR A 1 215 ? 3.951 -1.765 -6.598 1.00 78.62 215 THR A O 1
ATOM 1680 N N . CYS A 1 216 ? 5.988 -0.837 -6.809 1.00 76.12 216 CYS A N 1
ATOM 1681 C CA . CYS A 1 216 ? 6.367 -1.049 -5.417 1.00 76.12 216 CYS A CA 1
ATOM 1682 C C . CYS A 1 216 ? 5.513 -0.179 -4.493 1.00 76.12 216 CYS A C 1
ATOM 1684 O O . CYS A 1 216 ? 4.940 -0.714 -3.553 1.00 76.12 216 CYS A O 1
ATOM 1686 N N . THR A 1 217 ? 5.351 1.109 -4.811 1.00 78.38 217 THR A N 1
ATOM 1687 C CA . THR A 1 217 ? 4.534 2.042 -4.022 1.00 78.38 217 THR A CA 1
ATOM 1688 C C . THR A 1 217 ? 3.072 1.601 -3.918 1.00 78.38 217 THR A C 1
ATOM 1690 O O . THR A 1 217 ? 2.499 1.644 -2.835 1.00 78.38 217 THR A O 1
ATOM 1693 N N . LEU A 1 218 ? 2.464 1.123 -5.011 1.00 81.38 218 LEU A N 1
ATOM 1694 C CA . LEU A 1 218 ? 1.088 0.607 -4.965 1.00 81.38 218 LEU A CA 1
ATOM 1695 C C . LEU A 1 218 ? 0.966 -0.638 -4.077 1.00 81.38 218 LEU A C 1
ATOM 1697 O O . LEU A 1 218 ? -0.013 -0.785 -3.350 1.00 81.38 218 LEU A O 1
ATOM 1701 N N . LYS A 1 219 ? 1.956 -1.536 -4.127 1.00 85.25 219 LYS A N 1
ATOM 1702 C CA . LYS A 1 219 ? 1.961 -2.756 -3.310 1.00 85.25 219 LYS A CA 1
ATOM 1703 C C . LYS A 1 219 ? 2.164 -2.465 -1.831 1.00 85.25 219 LYS A C 1
ATOM 1705 O O . LYS A 1 219 ? 1.481 -3.083 -1.024 1.00 85.25 219 LYS A O 1
ATOM 1710 N N . THR A 1 220 ? 3.078 -1.557 -1.488 1.00 81.12 220 THR A N 1
ATOM 1711 C CA . THR A 1 220 ? 3.288 -1.151 -0.093 1.00 81.12 220 THR A CA 1
ATOM 1712 C C . THR A 1 220 ? 2.032 -0.492 0.452 1.00 81.12 220 THR A C 1
ATOM 1714 O O . THR A 1 220 ? 1.515 -0.961 1.450 1.00 81.12 220 THR A O 1
ATOM 1717 N N . PHE A 1 221 ? 1.443 0.459 -0.279 1.00 83.94 221 PHE A N 1
ATOM 1718 C CA . PHE A 1 221 ? 0.211 1.122 0.155 1.00 83.94 221 PHE A CA 1
ATOM 1719 C C . PHE A 1 221 ? -0.947 0.141 0.387 1.00 83.94 221 PHE A C 1
ATOM 1721 O O . PHE A 1 221 ? -1.678 0.253 1.370 1.00 83.94 221 PHE A O 1
ATOM 1728 N N . LEU A 1 222 ? -1.122 -0.837 -0.508 1.00 89.12 222 LEU A N 1
ATOM 1729 C CA . LEU A 1 222 ? -2.146 -1.863 -0.331 1.00 89.12 222 LEU A CA 1
ATOM 1730 C C . LEU A 1 222 ? -1.875 -2.723 0.913 1.00 89.12 222 LEU A C 1
ATOM 1732 O O . LEU A 1 222 ? -2.800 -2.966 1.680 1.00 89.12 222 LEU A O 1
ATOM 1736 N N . ALA A 1 223 ? -0.626 -3.149 1.125 1.00 90.50 223 ALA A N 1
ATOM 1737 C CA . ALA A 1 223 ? -0.235 -3.928 2.300 1.00 90.50 223 ALA A CA 1
ATOM 1738 C C . ALA A 1 223 ? -0.422 -3.139 3.607 1.00 90.50 223 ALA A C 1
ATOM 1740 O O . ALA A 1 223 ? -0.933 -3.688 4.582 1.00 90.50 223 ALA A O 1
ATOM 1741 N N . ASP A 1 224 ? -0.077 -1.851 3.607 1.00 84.88 224 ASP A N 1
ATOM 1742 C CA . ASP A 1 224 ? -0.271 -0.949 4.743 1.00 84.88 224 ASP A CA 1
ATOM 1743 C C . ASP A 1 224 ? -1.770 -0.805 5.053 1.00 84.88 224 ASP A C 1
ATOM 1745 O O . ASP A 1 224 ? -2.190 -0.967 6.196 1.00 84.88 224 ASP A O 1
ATOM 1749 N N . THR A 1 225 ? -2.611 -0.638 4.026 1.00 88.31 225 THR A N 1
ATOM 1750 C CA . THR A 1 225 ? -4.074 -0.573 4.197 1.00 88.31 225 THR A CA 1
ATOM 1751 C C . THR A 1 225 ? -4.650 -1.891 4.735 1.00 88.31 225 THR A C 1
ATOM 1753 O O . THR A 1 225 ? -5.520 -1.887 5.606 1.00 88.31 225 THR A O 1
ATOM 1756 N N . GLU A 1 226 ? -4.180 -3.041 4.237 1.00 94.31 226 GLU A N 1
ATOM 1757 C CA . GLU A 1 226 ? -4.573 -4.360 4.756 1.00 94.31 226 GLU A CA 1
ATOM 1758 C C . GLU A 1 226 ? -4.193 -4.508 6.239 1.00 94.31 226 GLU A C 1
ATOM 1760 O O . GLU A 1 226 ? -4.986 -5.018 7.040 1.00 94.31 226 GLU A O 1
ATOM 1765 N N . HIS A 1 227 ? -3.008 -4.024 6.617 1.00 90.94 227 HIS A N 1
ATOM 1766 C CA . HIS A 1 227 ? -2.539 -4.019 7.997 1.00 90.94 227 HIS A CA 1
ATOM 1767 C C . HIS A 1 227 ? -3.383 -3.097 8.891 1.00 90.94 227 HIS A C 1
ATOM 1769 O O . HIS A 1 227 ? -3.811 -3.518 9.967 1.00 90.94 227 HIS A O 1
ATOM 1775 N N . GLU A 1 228 ? -3.712 -1.888 8.433 1.00 90.69 228 GLU A N 1
ATOM 1776 C CA . GLU A 1 228 ? -4.597 -0.959 9.147 1.00 90.69 228 GLU A CA 1
ATOM 1777 C C . GLU A 1 228 ? -5.990 -1.553 9.394 1.00 90.69 228 GLU A C 1
ATOM 1779 O O . GLU A 1 228 ? -6.524 -1.463 10.504 1.00 90.69 228 GLU A O 1
ATOM 1784 N N . VAL A 1 229 ? -6.589 -2.202 8.388 1.00 94.50 229 VAL A N 1
ATOM 1785 C CA . VAL A 1 229 ? -7.877 -2.899 8.542 1.00 94.50 229 VAL A CA 1
ATOM 1786 C C . VAL A 1 229 ? -7.758 -4.000 9.593 1.00 94.50 229 VAL A C 1
ATOM 1788 O O . VAL A 1 229 ? -8.609 -4.100 10.480 1.00 94.50 229 VAL A O 1
ATOM 1791 N N . ALA A 1 230 ? -6.696 -4.809 9.540 1.00 94.50 230 ALA A N 1
ATOM 1792 C CA . ALA A 1 230 ? -6.460 -5.867 10.518 1.00 94.50 230 ALA A CA 1
ATOM 1793 C C . ALA A 1 230 ? -6.303 -5.308 11.945 1.00 94.50 230 ALA A C 1
ATOM 1795 O O . ALA A 1 230 ? -6.934 -5.819 12.874 1.00 94.50 230 ALA A O 1
ATOM 1796 N N . ARG A 1 231 ? -5.544 -4.218 12.112 1.00 92.50 231 ARG A N 1
ATOM 1797 C CA . ARG A 1 231 ? -5.387 -3.495 13.384 1.00 92.50 231 ARG A CA 1
ATOM 1798 C C . ARG A 1 231 ? -6.733 -2.981 13.903 1.00 92.50 231 ARG A C 1
ATOM 1800 O O . ARG A 1 231 ? -7.065 -3.171 15.072 1.00 92.50 231 ARG A O 1
ATOM 1807 N N . THR A 1 232 ? -7.552 -2.408 13.024 1.00 93.94 232 THR A N 1
ATOM 1808 C CA . THR A 1 232 ? -8.891 -1.898 13.362 1.00 93.94 232 THR A CA 1
ATOM 1809 C C . THR A 1 232 ? -9.819 -3.025 13.829 1.00 93.94 232 THR A C 1
ATOM 1811 O O . THR A 1 232 ? -10.509 -2.872 14.836 1.00 93.94 232 THR A O 1
ATOM 1814 N N . ARG A 1 233 ? -9.796 -4.196 13.170 1.00 96.62 233 ARG A N 1
ATOM 1815 C CA . ARG A 1 233 ? -10.571 -5.379 13.602 1.00 96.62 233 ARG A CA 1
ATOM 1816 C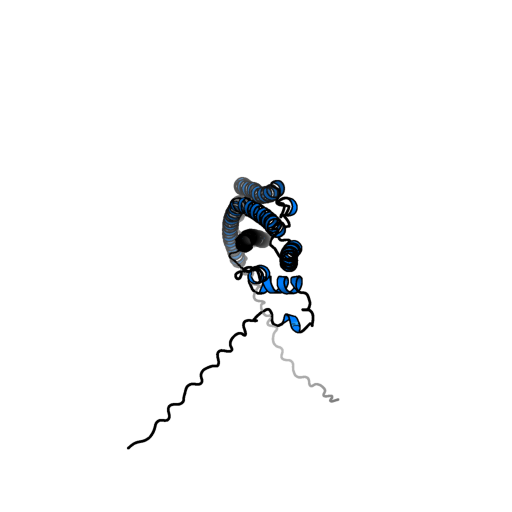 C . ARG A 1 233 ? -10.198 -5.817 15.019 1.00 96.62 233 ARG A C 1
ATOM 1818 O O . ARG A 1 233 ? -11.086 -6.064 15.831 1.00 96.62 233 ARG A O 1
ATOM 1825 N N . VAL A 1 234 ? -8.902 -5.869 15.326 1.00 95.94 234 VAL A N 1
ATOM 1826 C CA . VAL A 1 234 ? -8.401 -6.214 16.666 1.00 95.94 234 VAL A CA 1
ATOM 1827 C C . VAL A 1 234 ? -8.928 -5.237 17.720 1.00 95.94 234 VAL A C 1
ATOM 1829 O O . VAL A 1 234 ? -9.361 -5.663 18.792 1.00 95.94 234 VAL A O 1
ATOM 1832 N N . ILE A 1 235 ? -8.925 -3.935 17.425 1.00 95.19 235 ILE A N 1
ATOM 1833 C CA . ILE A 1 235 ? -9.442 -2.909 18.339 1.00 95.19 235 ILE A CA 1
ATOM 1834 C C . ILE A 1 235 ? -10.949 -3.095 18.558 1.00 95.19 235 ILE A C 1
ATOM 1836 O O . ILE A 1 235 ? -11.386 -3.137 19.709 1.00 95.19 235 ILE A O 1
ATOM 1840 N N . VAL A 1 236 ? -11.735 -3.297 17.493 1.00 96.88 236 VAL A N 1
ATOM 1841 C CA . VAL A 1 236 ? -13.178 -3.590 17.596 1.00 96.88 236 VAL A CA 1
ATOM 1842 C C . VAL A 1 236 ? -13.425 -4.806 18.489 1.00 96.88 236 VAL A C 1
ATOM 1844 O O . VAL A 1 236 ? -14.245 -4.751 19.406 1.00 96.88 236 VAL A O 1
ATOM 1847 N N . GLU A 1 237 ? -12.708 -5.908 18.263 1.00 97.44 237 GLU A N 1
ATOM 1848 C CA . GLU A 1 237 ? -12.842 -7.126 19.067 1.00 97.44 237 GLU A CA 1
ATOM 1849 C C . GLU A 1 237 ? -12.476 -6.900 20.536 1.00 97.44 237 GLU A C 1
ATOM 1851 O O . GLU A 1 237 ? -13.167 -7.403 21.425 1.00 97.44 237 GLU A O 1
ATOM 1856 N N . HIS A 1 238 ? -11.440 -6.106 20.806 1.00 96.81 238 HIS A N 1
ATOM 1857 C CA . HIS A 1 238 ? -11.016 -5.752 22.159 1.00 96.81 238 HIS A CA 1
ATOM 1858 C C . HIS A 1 238 ? -12.068 -4.907 22.889 1.00 96.81 238 HIS A C 1
ATOM 1860 O O . HIS A 1 238 ? -12.422 -5.205 24.034 1.00 96.81 238 HIS A O 1
ATOM 1866 N N . VAL A 1 239 ? -12.647 -3.905 22.219 1.00 96.94 239 VAL A N 1
ATOM 1867 C CA . VAL A 1 239 ? -13.734 -3.086 22.782 1.00 96.94 239 VAL A CA 1
ATOM 1868 C C . VAL A 1 239 ? -14.993 -3.932 23.001 1.00 96.94 239 VAL A C 1
ATOM 1870 O O . VAL A 1 239 ? -15.587 -3.867 24.081 1.00 96.94 239 VAL A O 1
ATOM 1873 N N . ARG A 1 240 ? -15.365 -4.800 22.047 1.00 98.12 240 ARG A N 1
ATOM 1874 C CA . ARG A 1 240 ? -16.471 -5.763 22.213 1.00 98.12 240 ARG A CA 1
ATOM 1875 C C . ARG A 1 240 ? -16.228 -6.696 23.398 1.00 98.12 240 ARG A C 1
ATOM 1877 O O . ARG A 1 240 ? -17.140 -6.923 24.185 1.00 98.12 240 ARG A O 1
ATOM 1884 N N . ALA A 1 241 ? -15.012 -7.214 23.569 1.00 97.69 241 ALA A N 1
ATOM 1885 C CA . ALA A 1 241 ? -14.676 -8.087 24.689 1.00 97.69 241 ALA A CA 1
ATOM 1886 C C . ALA A 1 241 ? -14.833 -7.370 26.039 1.00 97.69 241 ALA A C 1
ATOM 1888 O O . ALA A 1 241 ? -15.319 -7.977 26.996 1.00 97.69 241 ALA A O 1
ATOM 1889 N N . PHE A 1 242 ? -14.469 -6.087 26.125 1.00 97.44 242 PHE A N 1
ATOM 1890 C CA . PHE A 1 242 ? -14.674 -5.291 27.337 1.00 97.44 242 PHE A CA 1
ATOM 1891 C C . PHE A 1 242 ? -16.155 -5.002 27.584 1.00 97.44 242 PHE A C 1
ATOM 1893 O O . PHE A 1 242 ? -16.655 -5.223 28.688 1.00 97.44 242 PHE A O 1
ATOM 1900 N N . ARG A 1 243 ? -16.886 -4.591 26.541 1.00 97.12 243 ARG A N 1
ATOM 1901 C CA . ARG A 1 243 ? -18.342 -4.408 26.583 1.00 97.12 243 ARG A CA 1
ATOM 1902 C C . ARG A 1 243 ? -19.049 -5.687 27.039 1.00 97.12 243 ARG A C 1
ATOM 1904 O O . ARG A 1 243 ? -19.969 -5.635 27.849 1.00 97.12 243 ARG A O 1
ATOM 1911 N N . ASP A 1 244 ? -18.623 -6.848 26.577 1.00 97.19 244 ASP A N 1
ATOM 1912 C CA . ASP A 1 244 ? -19.239 -8.124 26.943 1.00 97.19 244 ASP A CA 1
ATOM 1913 C C . ASP A 1 244 ? -18.767 -8.643 28.320 1.00 97.19 244 ASP A C 1
ATOM 1915 O O . ASP A 1 244 ? -19.181 -9.718 28.745 1.00 97.19 244 ASP A O 1
ATOM 1919 N N . GLY A 1 245 ? -17.889 -7.913 29.023 1.00 96.75 245 GLY A N 1
ATOM 1920 C CA . GLY A 1 245 ? -17.346 -8.311 30.327 1.00 96.75 245 GLY A CA 1
ATOM 1921 C C . GLY A 1 245 ? -16.353 -9.476 30.268 1.00 96.75 245 GLY A C 1
ATOM 1922 O O . GLY A 1 245 ? -16.039 -10.070 31.297 1.00 96.75 245 GLY A O 1
ATOM 1923 N N . ARG A 1 246 ? -15.849 -9.819 29.076 1.00 98.00 246 ARG A N 1
ATOM 1924 C CA . ARG A 1 246 ? -14.884 -10.913 28.867 1.00 98.00 246 ARG A CA 1
ATOM 1925 C C . ARG A 1 246 ? -13.465 -10.531 29.274 1.00 98.00 246 ARG A C 1
ATOM 1927 O O . ARG A 1 246 ? -12.671 -11.410 29.598 1.00 98.00 246 ARG A O 1
ATOM 1934 N N . ILE A 1 247 ? -13.146 -9.238 29.260 1.00 97.62 247 ILE A N 1
ATOM 1935 C CA . ILE A 1 247 ? -11.874 -8.705 29.757 1.00 97.62 247 ILE A CA 1
ATOM 1936 C C . ILE A 1 247 ? -12.111 -7.673 30.856 1.00 97.62 247 ILE A C 1
ATOM 1938 O O . ILE A 1 247 ? -13.130 -6.986 30.891 1.00 97.62 247 ILE A O 1
ATOM 1942 N N . SER A 1 248 ? -11.152 -7.570 31.773 1.00 97.00 248 SER A N 1
ATOM 1943 C CA . SER A 1 248 ? -11.189 -6.587 32.854 1.00 97.00 248 SER A CA 1
ATOM 1944 C C . SER A 1 248 ? -10.825 -5.189 32.353 1.00 97.00 248 SER A C 1
ATOM 1946 O O . SER A 1 248 ? -10.155 -5.040 31.333 1.00 97.00 248 SER A O 1
ATOM 1948 N N . LEU A 1 249 ? -11.177 -4.158 33.124 1.00 96.00 249 LEU A N 1
ATOM 1949 C CA . LEU A 1 249 ? -10.781 -2.773 32.843 1.00 96.00 249 LEU A CA 1
ATOM 1950 C C . LEU A 1 249 ? -9.258 -2.610 32.728 1.00 96.00 249 LEU A C 1
ATOM 1952 O O . LEU A 1 249 ? -8.783 -1.934 31.826 1.00 96.00 249 LEU A O 1
ATOM 1956 N N . ALA A 1 250 ? -8.486 -3.269 33.596 1.00 93.75 250 ALA A N 1
ATOM 1957 C CA . ALA A 1 250 ? -7.025 -3.223 33.530 1.00 93.75 250 ALA A CA 1
ATOM 1958 C C . ALA A 1 250 ? -6.487 -3.831 32.223 1.00 93.75 250 ALA A C 1
ATOM 1960 O O . ALA A 1 250 ? -5.534 -3.313 31.651 1.00 93.75 250 ALA A O 1
ATOM 1961 N N . SER A 1 251 ? -7.107 -4.913 31.739 1.00 94.56 251 SER A N 1
ATOM 1962 C CA . SER A 1 251 ? -6.761 -5.502 30.443 1.00 94.56 251 SER A CA 1
ATOM 1963 C C . SER A 1 251 ? -7.222 -4.630 29.279 1.00 94.56 251 SER A C 1
ATOM 1965 O O . SER A 1 251 ? -6.529 -4.567 28.273 1.00 94.56 251 SER A O 1
ATOM 1967 N N . PHE A 1 252 ? -8.373 -3.966 29.409 1.00 95.44 252 PHE A N 1
ATOM 1968 C CA . PHE A 1 252 ? -8.891 -3.059 28.393 1.00 95.44 252 PHE A CA 1
ATOM 1969 C C . PHE A 1 252 ? -7.952 -1.869 28.190 1.00 95.44 252 PHE A C 1
ATOM 1971 O O . PHE A 1 252 ? -7.502 -1.631 27.075 1.00 95.44 252 PHE A O 1
ATOM 1978 N N . VAL A 1 253 ? -7.592 -1.202 29.289 1.00 92.88 253 VAL A N 1
ATOM 1979 C CA . VAL A 1 253 ? -6.706 -0.032 29.310 1.00 92.88 253 VAL A CA 1
ATOM 1980 C C . VAL A 1 253 ? -5.294 -0.362 28.823 1.00 92.88 253 VAL A C 1
ATOM 1982 O O . VAL A 1 253 ? -4.646 0.482 28.224 1.00 92.88 253 VAL A O 1
ATOM 1985 N N . ARG A 1 254 ? -4.815 -1.593 29.037 1.00 90.88 254 ARG A N 1
ATOM 1986 C CA . ARG A 1 254 ? -3.520 -2.040 28.502 1.00 90.88 254 ARG A CA 1
ATOM 1987 C C . ARG A 1 254 ? -3.505 -2.154 26.972 1.00 90.88 254 ARG A C 1
ATOM 1989 O O . ARG A 1 254 ? -2.431 -2.207 26.390 1.00 90.88 254 ARG A O 1
ATOM 1996 N N . GLY A 1 255 ? -4.676 -2.238 26.347 1.00 90.69 255 GLY A N 1
ATOM 1997 C CA . GLY A 1 255 ? -4.809 -2.508 24.923 1.00 90.69 255 GLY A CA 1
ATOM 1998 C C . GLY A 1 255 ? -4.705 -4.001 24.565 1.00 90.69 255 GLY A C 1
ATOM 1999 O O . GLY A 1 255 ? -4.420 -4.851 25.421 1.00 90.69 255 GLY A O 1
ATOM 2000 N N . PRO A 1 256 ? -4.998 -4.346 23.301 1.00 90.31 256 PRO A N 1
ATOM 2001 C CA . PRO A 1 256 ? -4.880 -5.706 22.797 1.00 90.31 256 PRO A CA 1
ATOM 2002 C C . PRO A 1 256 ? -3.414 -6.154 22.744 1.00 90.31 256 PRO A C 1
ATOM 2004 O O . PRO A 1 256 ? -2.539 -5.430 22.287 1.00 90.31 256 PRO A O 1
ATOM 2007 N N . ALA A 1 257 ? -3.145 -7.389 23.174 1.00 82.44 257 ALA A N 1
ATOM 2008 C CA . ALA A 1 257 ? -1.785 -7.924 23.339 1.00 82.44 257 ALA A CA 1
ATOM 2009 C C . ALA A 1 257 ? -1.005 -8.164 22.030 1.00 82.44 257 ALA A C 1
ATOM 2011 O O . ALA A 1 257 ? 0.135 -8.616 22.085 1.00 82.44 257 ALA A O 1
ATOM 2012 N N . CYS A 1 258 ? -1.641 -7.958 20.879 1.00 72.75 258 CYS A N 1
ATOM 2013 C CA . CYS A 1 258 ? -1.064 -8.159 19.552 1.00 72.75 258 CYS A CA 1
ATOM 2014 C C . CYS A 1 258 ? -0.740 -6.851 18.824 1.00 72.75 258 CYS A C 1
ATOM 2016 O O . CYS A 1 258 ? -0.304 -6.917 17.682 1.00 72.75 258 CYS A O 1
ATOM 2018 N N . LEU A 1 259 ? -0.974 -5.693 19.447 1.00 73.69 259 LEU A N 1
ATOM 2019 C CA . LEU A 1 259 ? -0.326 -4.462 19.006 1.00 73.69 259 LEU A CA 1
ATOM 2020 C C . LEU A 1 259 ? 1.112 -4.524 19.516 1.00 73.69 259 LEU A C 1
ATOM 2022 O O . LEU A 1 259 ? 1.325 -4.846 20.689 1.00 73.69 259 LEU A O 1
ATOM 2026 N N . ASP A 1 260 ? 2.077 -4.336 18.621 1.00 66.31 260 ASP A N 1
ATOM 2027 C CA . ASP A 1 260 ? 3.490 -4.440 18.961 1.00 66.31 260 ASP A CA 1
ATOM 2028 C C . ASP A 1 260 ? 3.853 -3.435 20.066 1.00 66.31 260 ASP A C 1
ATOM 2030 O O . ASP A 1 260 ? 3.256 -2.363 20.182 1.00 66.31 260 ASP A O 1
ATOM 2034 N N . ASP A 1 261 ? 4.834 -3.791 20.905 1.00 56.56 261 ASP A N 1
ATOM 2035 C CA . ASP A 1 261 ? 5.264 -2.952 22.034 1.00 56.56 261 ASP A CA 1
ATOM 2036 C C . ASP A 1 261 ? 5.693 -1.539 21.565 1.00 56.56 261 ASP A C 1
ATOM 2038 O O . ASP A 1 261 ? 5.613 -0.608 22.356 1.00 56.56 261 ASP A O 1
ATOM 2042 N N . GLU A 1 262 ? 6.110 -1.356 20.303 1.00 61.50 262 GLU A N 1
ATOM 2043 C CA . GLU A 1 262 ? 6.462 -0.039 19.737 1.00 61.50 262 GLU A CA 1
ATOM 2044 C C . GLU A 1 262 ? 5.236 0.878 19.584 1.00 61.50 262 GLU A C 1
ATOM 2046 O O . GLU A 1 262 ? 5.279 2.009 20.061 1.00 61.50 262 GLU A O 1
ATOM 2051 N N . ASP A 1 263 ? 4.119 0.370 19.051 1.00 55.69 263 ASP A N 1
ATOM 2052 C CA . ASP A 1 263 ? 2.854 1.119 18.950 1.00 55.69 263 ASP A CA 1
ATOM 2053 C C . ASP A 1 263 ? 2.226 1.365 20.333 1.00 55.69 263 ASP A C 1
ATOM 2055 O O . ASP A 1 263 ? 1.538 2.358 20.565 1.00 55.69 263 ASP A O 1
ATOM 2059 N N . LEU A 1 264 ? 2.433 0.434 21.272 1.00 55.25 264 LEU A N 1
ATOM 2060 C CA . LEU A 1 264 ? 1.911 0.562 22.630 1.00 55.25 264 LEU A CA 1
ATOM 2061 C C . LEU A 1 264 ? 2.694 1.585 23.450 1.00 55.25 264 LEU A C 1
ATOM 2063 O O . LEU A 1 264 ? 2.071 2.270 24.250 1.00 55.25 264 LEU A O 1
ATOM 2067 N N . VAL A 1 265 ? 4.018 1.691 23.293 1.00 58.00 265 VAL A N 1
ATOM 2068 C CA . VAL A 1 265 ? 4.856 2.624 24.071 1.00 58.00 265 VAL A CA 1
ATOM 2069 C C . VAL A 1 265 ? 4.457 4.079 23.823 1.00 58.00 265 VAL A C 1
ATOM 2071 O O . VAL A 1 265 ? 4.355 4.829 24.790 1.00 58.00 265 VAL A O 1
ATOM 2074 N N . GLU A 1 266 ? 4.141 4.452 22.584 1.00 58.88 266 GLU A N 1
ATOM 2075 C CA . GLU A 1 266 ? 3.667 5.803 22.254 1.00 58.88 266 GLU A CA 1
ATOM 2076 C C . GLU A 1 266 ? 2.292 6.082 22.893 1.00 58.88 266 GLU A C 1
ATOM 2078 O O . GLU A 1 266 ? 2.114 7.073 23.600 1.00 58.88 266 GLU A O 1
ATOM 2083 N N . LEU A 1 267 ? 1.358 5.128 22.800 1.00 56.56 267 LEU A N 1
ATOM 2084 C CA . LEU A 1 267 ? 0.050 5.192 23.468 1.00 56.56 267 LEU A CA 1
ATOM 2085 C C . LEU A 1 267 ? 0.151 5.239 25.003 1.00 56.56 267 LEU A C 1
ATOM 2087 O O . LEU A 1 267 ? -0.624 5.937 25.651 1.00 56.56 267 LEU A O 1
ATOM 2091 N N . VAL A 1 268 ? 1.088 4.493 25.597 1.00 59.47 268 VAL A N 1
ATOM 2092 C CA . VAL A 1 268 ? 1.394 4.466 27.040 1.00 59.47 268 VAL A CA 1
ATOM 2093 C C . VAL A 1 268 ? 1.909 5.838 27.491 1.00 59.47 268 VAL A C 1
ATOM 2095 O O . VAL A 1 268 ? 1.434 6.363 28.498 1.00 59.47 268 VAL A O 1
ATOM 2098 N N . GLU A 1 269 ? 2.865 6.419 26.764 1.00 65.81 269 GLU A N 1
ATOM 2099 C CA . GLU A 1 269 ? 3.437 7.735 27.075 1.00 65.81 269 GLU A CA 1
ATOM 2100 C C . GLU A 1 269 ? 2.388 8.850 26.955 1.00 65.81 269 GLU A C 1
ATOM 2102 O O . GLU A 1 269 ? 2.317 9.716 27.829 1.00 65.81 269 GLU A O 1
ATOM 2107 N N . ILE A 1 270 ? 1.501 8.776 25.957 1.00 59.16 270 ILE A N 1
ATOM 2108 C CA . ILE A 1 270 ? 0.401 9.734 25.766 1.00 59.16 270 ILE A CA 1
ATOM 2109 C C . ILE A 1 270 ? -0.683 9.577 26.847 1.00 59.16 270 ILE A C 1
ATOM 2111 O O . ILE A 1 270 ? -1.112 10.569 27.441 1.00 59.16 270 ILE A O 1
ATOM 2115 N N . LEU A 1 271 ? -1.121 8.349 27.167 1.00 52.38 271 LEU A N 1
ATOM 2116 C CA . LEU A 1 271 ? -2.198 8.134 28.150 1.00 52.38 271 LEU A CA 1
ATOM 2117 C C . LEU A 1 271 ? -1.792 8.462 29.585 1.00 52.38 271 LEU A C 1
ATOM 2119 O O . LEU A 1 271 ? -2.667 8.743 30.416 1.00 52.38 271 LEU A O 1
ATOM 2123 N N . TRP A 1 272 ? -0.507 8.327 29.907 1.00 60.84 272 TRP A N 1
ATOM 2124 C CA . TRP A 1 272 ? -0.042 8.423 31.285 1.00 60.84 272 TRP A CA 1
ATOM 2125 C C . TRP A 1 272 ? 0.830 9.631 31.576 1.00 60.84 272 TRP A C 1
ATOM 2127 O O . TRP A 1 272 ? 0.935 9.961 32.758 1.00 60.84 272 TRP A O 1
ATOM 2137 N N . GLY A 1 273 ? 1.364 10.325 30.561 1.00 54.91 273 GLY A N 1
ATOM 2138 C CA . GLY A 1 273 ? 2.368 11.366 30.777 1.00 54.91 273 GLY A CA 1
ATOM 2139 C C . GLY A 1 273 ? 3.518 10.847 31.644 1.00 54.91 273 GLY A C 1
ATOM 2140 O O . GLY A 1 273 ? 3.614 9.645 31.912 1.00 54.91 273 GLY A O 1
ATOM 2141 N N . ASP A 1 274 ? 4.383 11.737 32.134 1.00 48.09 274 ASP A N 1
ATOM 2142 C CA . ASP A 1 274 ? 5.265 11.354 33.237 1.00 48.09 274 ASP A CA 1
ATOM 2143 C C . ASP A 1 274 ? 4.389 10.772 34.360 1.00 48.09 274 ASP A C 1
ATOM 2145 O O . ASP A 1 274 ? 3.454 11.451 34.810 1.00 48.09 274 ASP A O 1
ATOM 2149 N N . PRO A 1 275 ? 4.614 9.510 34.781 1.00 46.81 275 PRO A N 1
ATOM 2150 C CA . PRO A 1 275 ? 3.801 8.905 35.818 1.00 46.81 275 PRO A CA 1
ATOM 2151 C C . PRO A 1 275 ? 3.848 9.836 37.032 1.00 46.81 275 PRO A C 1
ATOM 2153 O O . PRO A 1 275 ? 4.946 10.257 37.404 1.00 46.81 275 PRO A O 1
ATOM 2156 N N . PRO A 1 276 ? 2.701 10.189 37.644 1.00 47.22 276 PRO A N 1
ATOM 2157 C CA . PRO A 1 276 ? 2.720 11.006 38.847 1.00 47.22 276 PRO A CA 1
ATOM 2158 C C . PRO A 1 276 ? 3.669 10.336 39.842 1.00 47.22 276 PRO A C 1
ATOM 2160 O O . PRO A 1 276 ? 3.532 9.140 40.101 1.00 47.22 276 PRO A O 1
ATOM 2163 N N . GLU A 1 277 ? 4.640 11.088 40.370 1.00 53.75 277 GLU A N 1
ATOM 2164 C CA . GLU A 1 277 ? 5.656 10.595 41.321 1.00 53.75 277 GLU A CA 1
ATOM 2165 C C . GLU A 1 277 ? 5.049 10.085 42.647 1.00 53.75 277 GLU A C 1
ATOM 2167 O O . GLU A 1 277 ? 5.766 9.669 43.555 1.00 53.75 277 GLU A O 1
ATOM 2172 N N . ASP A 1 278 ? 3.721 10.077 42.759 1.00 46.56 278 ASP A N 1
ATOM 2173 C CA . ASP A 1 278 ? 2.974 9.524 43.873 1.00 46.56 278 ASP A CA 1
ATOM 2174 C C . ASP A 1 278 ? 3.202 7.999 43.957 1.00 46.56 278 ASP A C 1
ATOM 2176 O O . ASP A 1 278 ? 2.600 7.194 43.232 1.00 46.56 278 ASP A O 1
ATOM 2180 N N . GLU A 1 279 ? 4.076 7.597 44.889 1.00 50.69 279 GLU A N 1
ATOM 2181 C CA . GLU A 1 279 ? 4.528 6.217 45.142 1.00 50.69 279 GLU A CA 1
ATOM 2182 C C . GLU A 1 279 ? 3.395 5.191 45.372 1.00 50.69 279 GLU A C 1
ATOM 2184 O O . GLU A 1 279 ? 3.611 3.979 45.270 1.00 50.69 279 GLU A O 1
ATOM 2189 N N . ASP A 1 280 ? 2.163 5.644 45.595 1.00 49.38 280 ASP A N 1
ATOM 2190 C CA . ASP A 1 280 ? 0.999 4.788 45.824 1.00 49.38 280 ASP A CA 1
ATOM 2191 C C . ASP A 1 280 ? 0.472 4.100 44.546 1.00 49.38 280 ASP A C 1
ATOM 2193 O O . ASP A 1 280 ? -0.257 3.104 44.627 1.00 49.38 280 ASP A O 1
ATOM 2197 N N . PHE A 1 281 ? 0.846 4.565 43.345 1.00 40.72 281 PHE A N 1
ATOM 2198 C CA . PHE A 1 281 ? 0.359 3.983 42.082 1.00 40.72 281 PHE A CA 1
ATOM 2199 C C . PHE A 1 281 ? 1.174 2.766 41.600 1.00 40.72 281 PHE A C 1
ATOM 2201 O O . PHE A 1 281 ? 0.663 1.921 40.854 1.00 40.72 281 PHE A O 1
ATOM 2208 N N . ALA A 1 282 ? 2.415 2.608 42.076 1.00 46.91 282 ALA A N 1
ATOM 2209 C CA . ALA A 1 282 ? 3.329 1.532 41.674 1.00 46.91 282 ALA A CA 1
ATOM 2210 C C . ALA A 1 282 ? 2.878 0.122 42.119 1.00 46.91 282 ALA A C 1
ATOM 2212 O O . ALA A 1 282 ? 3.405 -0.888 41.644 1.00 46.91 282 ALA A O 1
ATOM 2213 N N . LEU A 1 283 ? 1.877 0.027 42.999 1.00 50.59 283 LEU A N 1
ATOM 2214 C CA . LEU A 1 283 ? 1.357 -1.241 43.519 1.00 50.59 283 LEU A CA 1
ATOM 2215 C C . LEU A 1 283 ? 0.219 -1.844 42.675 1.00 50.59 283 LEU A C 1
ATOM 2217 O O . LEU A 1 283 ? -0.128 -3.009 42.874 1.00 50.59 283 LEU A O 1
ATOM 2221 N N . ALA A 1 284 ? -0.355 -1.102 41.720 1.00 47.47 284 ALA A N 1
ATOM 2222 C CA . ALA A 1 284 ? -1.535 -1.549 40.969 1.00 47.47 284 ALA A CA 1
ATOM 2223 C C . ALA A 1 284 ? -1.220 -2.396 39.722 1.00 47.47 284 ALA A C 1
ATOM 2225 O O . ALA A 1 284 ? -2.093 -3.111 39.225 1.00 47.47 284 ALA A O 1
ATOM 2226 N N . PHE A 1 285 ? 0.019 -2.366 39.227 1.00 47.19 285 PHE A N 1
ATOM 2227 C CA . PHE A 1 285 ? 0.425 -3.147 38.062 1.00 47.19 285 PHE A CA 1
ATOM 2228 C C . PHE A 1 285 ? 1.621 -4.026 38.416 1.00 47.19 285 PHE A C 1
ATOM 2230 O O . PHE A 1 285 ? 2.729 -3.512 38.573 1.00 47.19 285 PHE A O 1
ATOM 2237 N N . PRO A 1 286 ? 1.460 -5.362 38.498 1.00 44.84 286 PRO A N 1
ATOM 2238 C CA . PRO A 1 286 ? 2.606 -6.246 38.491 1.00 44.84 286 PRO A CA 1
ATOM 2239 C C . PRO A 1 286 ? 3.255 -6.106 37.116 1.00 44.84 286 PRO A C 1
ATOM 2241 O O . PRO A 1 286 ? 2.887 -6.784 36.150 1.00 44.84 286 PRO A O 1
ATOM 2244 N N . THR A 1 287 ? 4.233 -5.204 37.013 1.00 49.59 287 THR A N 1
ATOM 2245 C CA . THR A 1 287 ? 5.225 -5.265 35.951 1.00 49.59 287 THR A CA 1
ATOM 2246 C C . THR A 1 287 ? 5.717 -6.702 35.975 1.00 49.59 287 THR A C 1
ATOM 2248 O O . THR A 1 287 ? 6.145 -7.222 37.011 1.00 49.59 287 THR A O 1
ATOM 2251 N N . ARG A 1 288 ? 5.534 -7.423 34.863 1.00 50.00 288 ARG A N 1
ATOM 2252 C CA . ARG A 1 288 ? 6.105 -8.757 34.719 1.00 50.00 288 ARG A CA 1
ATOM 2253 C C . ARG A 1 288 ? 7.604 -8.541 34.851 1.00 50.00 288 ARG A C 1
ATOM 2255 O O . ARG A 1 288 ? 8.258 -8.224 33.863 1.00 50.00 288 ARG A O 1
ATOM 2262 N N . LYS A 1 289 ? 8.148 -8.683 36.068 1.00 49.94 289 LYS A N 1
ATOM 2263 C CA . LYS A 1 289 ? 9.578 -8.846 36.301 1.00 49.94 289 LYS A CA 1
ATOM 2264 C C . LYS A 1 289 ? 9.947 -9.974 35.366 1.00 49.94 289 LYS A C 1
ATOM 2266 O O . LYS A 1 289 ? 9.608 -11.124 35.646 1.00 49.94 289 LYS A O 1
ATOM 2271 N N . ARG A 1 290 ? 10.553 -9.629 34.221 1.00 51.97 290 ARG A N 1
ATOM 2272 C CA . ARG A 1 290 ? 11.168 -10.576 33.299 1.00 51.97 290 ARG A CA 1
ATOM 2273 C C . ARG A 1 290 ? 12.062 -11.402 34.194 1.00 51.97 290 ARG A C 1
ATOM 2275 O O . ARG A 1 290 ? 13.090 -10.918 34.668 1.00 51.97 290 ARG A O 1
ATOM 2282 N N . GLY A 1 291 ? 11.575 -12.587 34.553 1.00 48.09 291 GLY A N 1
ATOM 2283 C CA . GLY A 1 291 ? 12.252 -13.461 35.478 1.00 48.09 291 GLY A CA 1
ATOM 2284 C C . GLY A 1 291 ? 13.593 -13.717 34.839 1.00 48.09 291 GLY A C 1
ATOM 2285 O O . GLY A 1 291 ? 13.658 -14.420 33.832 1.00 48.09 291 GLY A O 1
ATOM 2286 N N . ARG A 1 292 ? 14.645 -13.086 35.376 1.00 53.19 292 ARG A N 1
ATOM 2287 C CA . ARG A 1 292 ? 16.025 -13.424 35.063 1.00 53.19 292 ARG A CA 1
ATOM 2288 C C . ARG A 1 292 ? 16.102 -14.919 35.309 1.00 53.19 292 ARG A C 1
ATOM 2290 O O . ARG A 1 292 ? 16.185 -15.354 36.459 1.00 53.19 292 ARG A O 1
ATOM 2297 N N . ARG A 1 293 ? 15.992 -15.703 34.232 1.00 51.19 293 ARG A N 1
ATOM 2298 C CA . ARG A 1 293 ? 16.260 -17.132 34.221 1.00 51.19 293 ARG A CA 1
ATOM 2299 C C . ARG A 1 293 ? 17.692 -17.238 34.708 1.00 51.19 293 ARG A C 1
ATOM 2301 O O . ARG A 1 293 ? 18.634 -17.024 33.953 1.00 51.19 293 ARG A O 1
ATOM 2308 N N . ARG A 1 294 ? 17.849 -17.465 36.013 1.00 54.50 294 ARG A N 1
ATOM 2309 C CA . ARG A 1 294 ? 19.132 -17.772 36.626 1.00 54.50 294 ARG A CA 1
ATOM 2310 C C . ARG A 1 294 ? 19.642 -18.988 35.872 1.00 54.50 294 ARG A C 1
ATOM 2312 O O . ARG A 1 294 ? 19.083 -20.075 36.013 1.00 54.50 294 ARG A O 1
ATOM 2319 N N . ALA A 1 295 ? 20.658 -18.776 35.040 1.00 58.94 295 ALA A N 1
ATOM 2320 C CA . ALA A 1 295 ? 21.411 -19.839 34.411 1.00 58.94 295 ALA A CA 1
ATOM 2321 C C . ALA A 1 295 ? 21.826 -20.813 35.521 1.00 58.94 295 ALA A C 1
ATOM 2323 O O . ALA A 1 295 ? 22.626 -20.485 36.402 1.00 58.94 295 ALA A O 1
ATOM 2324 N N . ARG A 1 296 ? 21.200 -21.993 35.540 1.00 59.81 296 ARG A N 1
ATOM 2325 C CA . ARG A 1 296 ? 21.577 -23.076 36.443 1.00 59.81 296 ARG A CA 1
ATOM 2326 C C . ARG A 1 296 ? 22.999 -23.478 36.063 1.00 59.81 296 ARG A C 1
ATOM 2328 O O . ARG A 1 296 ? 23.210 -24.122 35.042 1.00 59.81 296 ARG A O 1
ATOM 2335 N N . ARG A 1 297 ? 23.973 -23.064 36.880 1.00 65.31 297 ARG A N 1
ATOM 2336 C CA . ARG A 1 297 ? 25.361 -23.534 36.810 1.00 65.31 297 ARG A CA 1
ATOM 2337 C C . ARG A 1 297 ? 25.370 -25.071 36.729 1.00 65.31 297 ARG A C 1
ATOM 2339 O O . ARG A 1 297 ? 24.741 -25.708 37.579 1.00 65.31 297 ARG A O 1
ATOM 2346 N N . PRO A 1 298 ? 26.093 -25.685 35.779 1.00 63.84 298 PRO A N 1
ATOM 2347 C CA . PRO A 1 298 ? 26.258 -27.130 35.759 1.00 63.84 298 PRO A CA 1
ATOM 2348 C C . PRO A 1 298 ? 27.065 -27.568 36.989 1.00 63.84 298 PRO A C 1
ATOM 2350 O O . PRO A 1 298 ? 28.180 -27.103 37.234 1.00 63.84 298 PRO A O 1
ATOM 2353 N N . ARG A 1 299 ? 26.486 -28.468 37.794 1.00 61.88 299 ARG A N 1
ATOM 2354 C CA . ARG A 1 299 ? 27.172 -29.132 38.910 1.00 61.88 299 ARG A CA 1
ATOM 2355 C C . ARG A 1 299 ? 28.323 -29.975 38.352 1.00 61.88 299 ARG A C 1
ATOM 2357 O O . ARG A 1 299 ? 28.098 -31.022 37.750 1.00 61.88 299 ARG A O 1
ATOM 2364 N N . ARG A 1 300 ? 29.561 -29.531 38.589 1.00 64.44 300 ARG A N 1
ATOM 2365 C CA . ARG A 1 300 ? 30.795 -30.312 38.407 1.00 64.44 300 ARG A CA 1
ATOM 2366 C C . ARG A 1 300 ? 30.664 -31.629 39.192 1.00 64.44 300 ARG A C 1
ATOM 2368 O O . ARG A 1 300 ? 30.681 -31.620 40.422 1.00 64.44 300 ARG A O 1
ATOM 2375 N N . LYS A 1 301 ? 30.518 -32.761 38.494 1.00 62.47 301 LYS A N 1
ATOM 2376 C CA . LYS A 1 301 ? 30.623 -34.101 39.092 1.00 62.47 301 LYS A CA 1
ATOM 2377 C C . LYS A 1 301 ? 32.065 -34.302 39.573 1.00 62.47 301 LYS A C 1
ATOM 2379 O O . LYS A 1 301 ? 32.974 -34.450 38.761 1.00 62.47 301 LYS A O 1
ATOM 2384 N N . LYS A 1 302 ? 32.272 -34.307 40.895 1.00 61.62 302 LYS A N 1
ATOM 2385 C CA . LYS A 1 302 ? 33.484 -34.844 41.532 1.00 61.62 302 LYS A CA 1
ATOM 2386 C C . LYS A 1 302 ? 33.579 -36.331 41.168 1.00 61.62 302 LYS A C 1
ATOM 2388 O O . LYS A 1 302 ? 32.788 -37.131 41.658 1.00 61.62 302 LYS A O 1
ATOM 2393 N N . ARG A 1 303 ? 34.528 -36.699 40.301 1.00 60.12 303 ARG A N 1
ATOM 2394 C CA . ARG A 1 303 ? 34.969 -38.091 40.156 1.00 60.12 303 ARG A CA 1
ATOM 2395 C C . ARG A 1 303 ? 35.796 -38.442 41.391 1.00 60.12 303 ARG A C 1
ATOM 2397 O O . ARG A 1 303 ? 36.905 -37.944 41.562 1.00 60.12 303 ARG A O 1
ATOM 2404 N N . GLY A 1 304 ? 35.207 -39.247 42.269 1.00 61.19 304 GLY A N 1
ATOM 2405 C CA . GLY A 1 304 ? 35.914 -39.918 43.348 1.00 61.19 304 GLY A CA 1
ATOM 2406 C C . GLY A 1 304 ? 36.730 -41.082 42.794 1.00 61.19 304 GLY A C 1
ATOM 2407 O O . GLY A 1 304 ? 36.206 -41.917 42.061 1.00 61.19 304 GLY A O 1
ATOM 2408 N N . ARG A 1 305 ? 38.013 -41.097 43.158 1.00 55.97 305 ARG A N 1
ATOM 2409 C CA . ARG A 1 305 ? 38.910 -42.258 43.143 1.00 55.97 305 ARG A CA 1
ATOM 2410 C C . ARG A 1 305 ? 38.343 -43.400 43.993 1.00 55.97 305 ARG A C 1
ATOM 2412 O O . ARG A 1 305 ? 37.863 -43.136 45.093 1.00 55.97 305 ARG A O 1
ATOM 2419 N N . ARG A 1 306 ? 38.502 -44.628 43.496 1.00 55.00 306 ARG A N 1
ATOM 2420 C CA . ARG A 1 306 ? 38.727 -45.937 44.160 1.00 55.00 306 ARG A CA 1
ATOM 2421 C C . ARG A 1 306 ? 38.784 -46.934 42.983 1.00 55.00 306 ARG A C 1
ATOM 2423 O O . ARG A 1 306 ? 37.850 -46.931 42.193 1.00 55.00 306 ARG A O 1
ATOM 2430 N N . ARG A 1 307 ? 39.818 -47.730 42.736 1.00 59.47 307 ARG A N 1
ATOM 2431 C CA . ARG A 1 307 ? 40.931 -48.242 43.541 1.00 59.47 307 ARG A CA 1
ATOM 2432 C C . ARG A 1 307 ? 42.242 -48.079 42.779 1.00 59.47 307 ARG A C 1
ATOM 2434 O O . ARG A 1 307 ? 42.166 -48.028 41.534 1.00 59.47 307 ARG A O 1
#

Foldseek 3Di:
DDDDDDDDDDDDPDDPPVPPPPPPPPVFLVVVPPVLVVLLVVLVVLLVVLVVLLVVLLVLLVVLLVVLVVQVVVLLVLLLVLLVLLVVLLVVVLPDPPDDPVLNVLSVLLVVLCVVVVSNVSPDCVVVVVDVVVSVVVVCVSVVCVVVVVVVVVCCVPPDDDVVVVCVVVVVCVVCPDPRPPSVVVVVVSVVSSVVSVVSSVVSVVSSVVSVVSSVVSVVVSVVSVVSSVVSVQSSVLSVCVVVVVDDSVDSSQGDPPPDVVVSVVSVCSSQPPPPPPPVVVPPDPPPPPPPPPPPPDPDDPDDDDD

pLDDT: mean 73.63, std 17.51, range [40.72, 98.12]